Protein AF-0000000083139200 (afdb_homodimer)

Nearest PDB structures (foldseek):
  2qlc-assembly5_E  TM=8.885E-01  e=1.578E-12  Chlorobaculum tepidum TLS
  8s9s-assembly1_8  TM=6.468E-01  e=3.749E-02  Homo sapiens
  5jj4-assembly1_C  TM=3.953E-01  e=3.801E-01  Escherichia coli O157:H7
  6x91-assembly4_H  TM=4.275E-01  e=2.957E+00  Escherichia coli
  5j3p-assembly1_A  TM=2.842E-01  e=4.399E+00  Homo sapiens

InterPro domains:
  IPR001405 Uncharacterised protein family UPF0758 [PTHR30471] (23-151)
  IPR025657 RadC-like JAB domain [PF04002] (29-150)
  IPR025657 RadC-like JAB domain [cd08071] (33-146)
  IPR037518 MPN domain [PS50249] (27-151)

Solvent-accessible surface area (backbone atoms only — not comparable to full-atom values): 20214 Å² total; per-residue (Å²): 123,79,83,71,65,74,29,77,41,46,24,41,47,75,45,82,41,79,50,80,58,46,74,29,83,55,71,48,68,34,64,68,38,39,49,50,56,48,24,66,61,43,27,71,36,89,45,36,35,36,30,35,37,22,15,37,85,80,44,30,65,67,32,31,29,80,50,33,69,42,55,96,83,71,59,78,69,50,68,53,51,60,41,52,58,34,50,76,63,66,28,46,22,31,33,40,37,32,29,31,54,85,32,63,34,69,78,50,72,67,51,50,51,49,50,53,52,44,45,54,50,19,50,76,66,61,29,38,51,71,37,44,35,26,23,8,46,88,48,82,54,67,32,47,37,39,83,72,63,71,50,87,50,84,83,64,78,70,86,74,79,73,75,76,70,76,78,70,72,79,80,77,80,83,71,76,82,81,125,124,80,82,68,63,74,30,77,42,45,25,41,46,75,44,82,40,80,50,79,58,46,71,30,83,54,71,47,70,34,66,68,38,39,49,50,56,48,23,66,63,44,25,72,36,90,46,38,34,36,32,37,37,22,14,37,87,81,45,29,65,68,33,34,28,79,52,33,72,39,56,95,83,71,58,78,68,50,68,54,50,60,41,52,55,34,51,76,62,66,28,46,23,31,33,40,39,33,28,30,53,85,31,62,34,70,77,52,71,66,51,49,52,49,49,54,52,43,44,55,49,18,49,75,66,61,30,38,50,70,36,43,34,25,22,8,45,85,46,82,53,68,31,47,36,36,82,72,62,73,49,86,51,82,83,63,79,71,86,75,79,74,77,76,72,75,80,70,73,80,79,78,77,75,76,74,78,77,125

Radius of gyration: 26.12 Å; Cα contacts (8 Å, |Δi|>4): 693; chains: 2; bounding box: 40×118×70 Å

Secondary structure (DSSP, 8-state):
------EEEEEEEEEEEEEEEEEESS---SHHHHHHHHHHHHTT-SS-EEEEEEE-TTS-EEEEEEEEE--SS--S--HHHHHHHHHHTT-SEEEEEEEETTS--SPPHHHHHHHHHHHHHHHHHT--EEEEEEEETTSS-EEETTTTT----TT-------S----------------/------EEEEEEEEEEEEEEEEEESS---SHHHHHHHHHHHHTT-SS-EEEEEEE-TTS-EEEEEEEEE--SS--S--HHHHHHHHHHTT-SEEEEEEEETTS--SPPHHHHHHHHHHHHHHHHHT--EEEEEEEETTSS-EEETTTTT----TT-------S----------------

Foldseek 3Di:
DPPCPPDDDDDDDDDDDDDDDQDDPDDQQAPVSVLLSVLQVAQPDQFKWKKKFFAAPSRGTPGMDGQDTDDDPDPQRDPVSRCRVNVNSVGQAMEMEIEDAVQDQDDDPSRLVSVVVCQVVCVVVNHHYPWYKYHYDNRPDIDICVVVVSRDDPPDPPPCPVPPPVPPDPPPPPDDDDD/DPPCPPDDDDDDDDDDDDDDDQDDPDDQQAPVSVLLSVLQVAQPDQFKWKKKFFAAPSRGTPGMDGQDTDDDPDPQRDPVSRCRVNVNSVGQAMEMEIEDAVQDQDDDPSRLVSVVVCQVVCVVVNHHYPWYKYHYDNRPDIDICVVVPSRDDPPDPPPPPVPPPPPPDPPPPPPPPDD

pLDDT: mean 79.15, std 22.58, range [22.81, 97.12]

Organism: NCBI:txid33039

Sequence (358 aa):
MPKKNDFKLDVVSVRLVKDAPIYSEHTFNNPADIAAVMGDCMCQFDREVVCVVNLRSDLKPINVHFASVGSLNEAMAHPRELFKSSILSNAASMMLIHCHPSGNVFPSKADTMMTDRMNKLCELMGIPLIDHIIVGGDNREFFSFREKGMIDNPRISLSTDYHTLDLNPPLVAEHEKSRMPKKNDFKLDVVSVRLVKDAPIYSEHTFNNPADIAAVMGDCMCQFDREVVCVVNLRSDLKPINVHFASVGSLNEAMAHPRELFKSSILSNAASMMLIHCHPSGNVFPSKADTMMTDRMNKLCELMGIPLIDHIIVGGDNREFFSFREKGMIDNPRISLSTDYHTLDLNPPLVAEHEKSR

Structure (mmCIF, N/CA/C/O backbone):
data_AF-0000000083139200-model_v1
#
loop_
_entity.id
_entity.type
_entity.pdbx_description
1 polymer 'MPN domain-containing protein'
#
loop_
_atom_site.group_PDB
_atom_site.id
_atom_site.type_symbol
_atom_site.label_atom_id
_atom_site.label_alt_id
_atom_site.label_comp_id
_atom_site.label_asym_id
_atom_site.label_entity_id
_atom_site.label_seq_id
_atom_site.pdbx_PDB_ins_code
_atom_site.Cartn_x
_atom_site.Cartn_y
_atom_site.Cartn_z
_atom_site.occupancy
_atom_site.B_iso_or_equiv
_atom_site.auth_seq_id
_atom_site.auth_comp_id
_atom_site.auth_asym_id
_atom_site.auth_atom_id
_atom_site.pdbx_PDB_model_num
ATOM 1 N N . MET A 1 1 ? 18.109 40.75 -1.953 1 36.16 1 MET A N 1
ATOM 2 C CA . MET A 1 1 ? 18.609 39.375 -2.057 1 36.16 1 MET A CA 1
ATOM 3 C C . MET A 1 1 ? 17.453 38.375 -2.184 1 36.16 1 MET A C 1
ATOM 5 O O . MET A 1 1 ? 16.453 38.5 -1.489 1 36.16 1 MET A O 1
ATOM 9 N N . PRO A 1 2 ? 17.141 37.812 -3.295 1 43.5 2 PRO A N 1
ATOM 10 C CA . PRO A 1 2 ? 15.938 37 -3.479 1 43.5 2 PRO A CA 1
ATOM 11 C C . PRO A 1 2 ? 15.625 36.125 -2.266 1 43.5 2 PRO A C 1
ATOM 13 O O . PRO A 1 2 ? 16.531 35.688 -1.57 1 43.5 2 PRO A O 1
ATOM 16 N N . LYS A 1 3 ? 14.719 36.406 -1.476 1 47.31 3 LYS A N 1
ATOM 17 C CA . LYS A 1 3 ? 14.367 35.719 -0.248 1 47.31 3 LYS A CA 1
ATOM 18 C C . LYS A 1 3 ? 14.5 34.188 -0.427 1 47.31 3 LYS A C 1
ATOM 20 O O . LYS A 1 3 ? 13.875 33.625 -1.311 1 47.31 3 LYS A O 1
ATOM 25 N N . LYS A 1 4 ? 15.695 33.5 -0.368 1 50.78 4 LYS A N 1
ATOM 26 C CA . LYS A 1 4 ? 16.234 32.156 -0.584 1 50.78 4 LYS A CA 1
ATOM 27 C C . LYS A 1 4 ? 15.344 31.094 0.048 1 50.78 4 LYS A C 1
ATOM 29 O O . LYS A 1 4 ? 15.18 31.062 1.27 1 50.78 4 LYS A O 1
ATOM 34 N N . ASN A 1 5 ? 14.195 30.906 -0.438 1 60.94 5 ASN A N 1
ATOM 35 C CA . ASN A 1 5 ? 13.336 29.828 0.043 1 60.94 5 ASN A CA 1
ATOM 36 C C . ASN A 1 5 ? 14.102 28.516 0.186 1 60.94 5 ASN A C 1
ATOM 38 O O . ASN A 1 5 ? 14.5 27.906 -0.812 1 60.94 5 ASN A O 1
ATOM 42 N N . ASP A 1 6 ? 14.805 28.312 1.437 1 70.81 6 ASP A N 1
ATOM 43 C CA . ASP A 1 6 ? 15.953 27.453 1.75 1 70.81 6 ASP A CA 1
ATOM 44 C C . ASP A 1 6 ? 15.516 26 1.944 1 70.81 6 ASP A C 1
ATOM 46 O O . ASP A 1 6 ? 16.266 25.078 1.649 1 70.81 6 ASP A O 1
ATOM 50 N N . PHE A 1 7 ? 14.234 25.828 2.357 1 85.5 7 PHE A N 1
ATOM 51 C CA . PHE A 1 7 ? 14.031 24.422 2.68 1 85.5 7 PHE A CA 1
ATOM 52 C C . PHE A 1 7 ? 13 23.797 1.747 1 85.5 7 PHE A C 1
ATOM 54 O O . PHE A 1 7 ? 11.977 24.406 1.45 1 85.5 7 PHE A O 1
ATOM 61 N N . LYS A 1 8 ? 13.281 22.734 1.233 1 90.56 8 LYS A N 1
ATOM 62 C CA . LYS A 1 8 ? 12.492 22.062 0.207 1 90.56 8 LYS A CA 1
ATOM 63 C C . LYS A 1 8 ? 11.875 20.766 0.746 1 90.56 8 LYS A C 1
ATOM 65 O O . LYS A 1 8 ? 12.555 19.984 1.4 1 90.56 8 LYS A O 1
ATOM 70 N N . LEU A 1 9 ? 10.555 20.641 0.49 1 91.62 9 LEU A N 1
ATOM 71 C CA . LEU A 1 9 ? 9.836 19.406 0.817 1 91.62 9 LEU A CA 1
ATOM 72 C C . LEU A 1 9 ? 9.336 18.719 -0.447 1 91.62 9 LEU A C 1
ATOM 74 O O . LEU A 1 9 ? 8.547 19.281 -1.2 1 91.62 9 LEU A O 1
ATOM 78 N N . ASP A 1 10 ? 9.812 17.484 -0.694 1 93.81 10 ASP A N 1
ATOM 79 C CA . ASP A 1 10 ? 9.461 16.766 -1.912 1 93.81 10 ASP A CA 1
ATOM 80 C C . ASP A 1 10 ? 7.992 16.344 -1.893 1 93.81 10 ASP A C 1
ATOM 82 O O . ASP A 1 10 ? 7.484 15.891 -0.865 1 93.81 10 ASP A O 1
ATOM 86 N N . VAL A 1 11 ? 7.352 16.578 -3.012 1 94.12 11 VAL A N 1
ATOM 87 C CA . VAL A 1 11 ? 5.996 16.094 -3.24 1 94.12 11 VAL A CA 1
ATOM 88 C C . VAL A 1 11 ? 6.023 14.945 -4.242 1 94.12 11 VAL A C 1
ATOM 90 O O . VAL A 1 11 ? 6.699 15.023 -5.273 1 94.12 11 VAL A O 1
ATOM 93 N N . VAL A 1 12 ? 5.293 13.883 -3.865 1 95 12 VAL A N 1
ATOM 94 C CA . VAL A 1 12 ? 5.352 12.727 -4.754 1 95 12 VAL A CA 1
ATOM 95 C C . VAL A 1 12 ? 3.938 12.258 -5.09 1 95 12 VAL A C 1
ATOM 97 O O . VAL A 1 12 ? 2.984 12.578 -4.375 1 95 12 VAL A O 1
ATOM 100 N N . SER A 1 13 ? 3.865 11.578 -6.211 1 91.69 13 SER A N 1
ATOM 101 C CA . SER A 1 13 ? 2.691 10.812 -6.625 1 91.69 13 SER A CA 1
ATOM 102 C C . SER A 1 13 ? 3.068 9.383 -7 1 91.69 13 SER A C 1
ATOM 104 O O . SER A 1 13 ? 4.246 9.078 -7.199 1 91.69 13 SER A O 1
ATOM 106 N N . VAL A 1 14 ? 2.164 8.547 -6.93 1 88.12 14 VAL A N 1
ATOM 107 C CA . VAL A 1 14 ? 2.416 7.137 -7.199 1 88.12 14 VAL A CA 1
ATOM 108 C C . VAL A 1 14 ? 1.783 6.738 -8.531 1 88.12 14 VAL A C 1
ATOM 110 O O . VAL A 1 14 ? 0.641 7.105 -8.812 1 88.12 14 VAL A O 1
ATOM 113 N N . ARG A 1 15 ? 2.59 6.016 -9.273 1 88.81 15 ARG A N 1
ATOM 114 C CA . ARG A 1 15 ? 2.066 5.59 -10.57 1 88.81 15 ARG A CA 1
ATOM 115 C C . ARG A 1 15 ? 2.416 4.129 -10.844 1 88.81 15 ARG A C 1
ATOM 117 O O . ARG A 1 15 ? 3.439 3.631 -10.375 1 88.81 15 ARG A O 1
ATOM 124 N N . LEU A 1 16 ? 1.503 3.439 -11.555 1 91.06 16 LEU A N 1
ATOM 125 C CA . LEU A 1 16 ? 1.768 2.107 -12.094 1 91.06 16 LEU A CA 1
ATOM 126 C C . LEU A 1 16 ? 2.469 2.197 -13.445 1 91.06 16 LEU A C 1
ATOM 128 O O . LEU A 1 16 ? 2.082 3 -14.297 1 91.06 16 LEU A O 1
ATOM 132 N N . VAL A 1 17 ? 3.553 1.435 -13.539 1 93.06 17 VAL A N 1
ATOM 133 C CA . VAL A 1 17 ? 4.27 1.368 -14.812 1 93.06 17 VAL A CA 1
ATOM 134 C C . VAL A 1 17 ? 4.074 -0.007 -15.445 1 93.06 17 VAL A C 1
ATOM 136 O O . VAL A 1 17 ? 4.199 -1.032 -14.773 1 93.06 17 VAL A O 1
ATOM 139 N N . LYS A 1 18 ? 3.811 -0.036 -16.672 1 93.31 18 LYS A N 1
ATOM 140 C CA . LYS A 1 18 ? 3.604 -1.29 -17.391 1 93.31 18 LYS A CA 1
ATOM 141 C C . LYS A 1 18 ? 4.926 -1.861 -17.891 1 93.31 18 LYS A C 1
ATOM 143 O O . LYS A 1 18 ? 5.723 -1.147 -18.5 1 93.31 18 LYS A O 1
ATOM 148 N N . ASP A 1 19 ? 5.145 -3.098 -17.578 1 93.94 19 ASP A N 1
ATOM 149 C CA . ASP A 1 19 ? 6.27 -3.855 -18.109 1 93.94 19 ASP A CA 1
ATOM 150 C C . ASP A 1 19 ? 5.828 -4.766 -19.25 1 93.94 19 ASP A C 1
ATOM 152 O O . ASP A 1 19 ? 4.688 -4.688 -19.703 1 93.94 19 ASP A O 1
ATOM 156 N N . ALA A 1 20 ? 6.789 -5.539 -19.812 1 92.75 20 ALA A N 1
ATOM 157 C CA . ALA A 1 20 ? 6.445 -6.496 -20.859 1 92.75 20 ALA A CA 1
ATOM 158 C C . ALA A 1 20 ? 5.418 -7.508 -20.359 1 92.75 20 ALA A C 1
ATOM 160 O O . ALA A 1 20 ? 5.602 -8.125 -19.312 1 92.75 20 ALA A O 1
ATOM 161 N N . PRO A 1 21 ? 4.398 -7.617 -21.078 1 94.44 21 PRO A N 1
ATOM 162 C CA . PRO A 1 21 ? 3.361 -8.555 -20.641 1 94.44 21 PRO A CA 1
ATOM 163 C C . PRO A 1 21 ? 3.779 -10.016 -20.812 1 94.44 21 PRO A C 1
ATOM 165 O O . PRO A 1 21 ? 4.789 -10.305 -21.453 1 94.44 21 PRO A O 1
ATOM 168 N N . ILE A 1 22 ? 3.062 -10.883 -20.094 1 92.06 22 ILE A N 1
ATOM 169 C CA . ILE A 1 22 ? 3.203 -12.32 -20.266 1 92.06 22 ILE A CA 1
ATOM 170 C C . ILE A 1 22 ? 2.158 -12.82 -21.266 1 92.06 22 ILE A C 1
ATOM 172 O O . ILE A 1 22 ? 0.971 -12.516 -21.141 1 92.06 22 ILE A O 1
ATOM 176 N N . TYR A 1 23 ? 2.619 -13.594 -22.188 1 90.81 23 TYR A N 1
ATOM 177 C CA . TYR A 1 23 ? 1.719 -14.164 -23.188 1 90.81 23 TYR A CA 1
ATOM 178 C C . TYR A 1 23 ? 1.484 -15.648 -22.922 1 90.81 23 TYR A C 1
ATOM 180 O O . TYR A 1 23 ? 2.383 -16.344 -22.453 1 90.81 23 TYR A O 1
ATOM 188 N N . SER A 1 24 ? 0.256 -15.953 -23.141 1 87.88 24 SER A N 1
ATOM 189 C CA . SER A 1 24 ? -0.11 -17.359 -22.969 1 87.88 24 SER A CA 1
ATOM 190 C C . SER A 1 24 ? -1.05 -17.828 -24.078 1 87.88 24 SER A C 1
ATOM 192 O O . SER A 1 24 ? -1.771 -17.016 -24.672 1 87.88 24 SER A O 1
ATOM 194 N N . GLU A 1 25 ? -0.964 -19.125 -24.375 1 85.44 25 GLU A N 1
ATOM 195 C CA . GLU A 1 25 ? -1.887 -19.734 -25.328 1 85.44 25 GLU A CA 1
ATOM 196 C C . GLU A 1 25 ? -3.221 -20.062 -24.656 1 85.44 25 GLU A C 1
ATOM 198 O O . GLU A 1 25 ? -4.207 -20.344 -25.344 1 85.44 25 GLU A O 1
ATOM 203 N N . HIS A 1 26 ? -3.199 -20 -23.391 1 83.44 26 HIS A N 1
ATOM 204 C CA . HIS A 1 26 ? -4.391 -20.344 -22.625 1 83.44 26 HIS A CA 1
ATOM 205 C C . HIS A 1 26 ? -4.996 -19.109 -21.969 1 83.44 26 HIS A C 1
ATOM 207 O O . HIS A 1 26 ? -4.285 -18.156 -21.672 1 83.44 26 HIS A O 1
ATOM 213 N N . THR A 1 27 ? -6.277 -19.219 -21.734 1 82.75 27 THR A N 1
ATOM 214 C CA . THR A 1 27 ? -6.973 -18.156 -21.031 1 82.75 27 THR A CA 1
ATOM 215 C C . THR A 1 27 ? -6.598 -18.141 -19.547 1 82.75 27 THR A C 1
ATOM 217 O O . THR A 1 27 ? -6.031 -19.109 -19.047 1 82.75 27 THR A O 1
ATOM 220 N N . PHE A 1 28 ? -6.82 -16.984 -18.922 1 83.62 28 PHE A N 1
ATOM 221 C CA . PHE A 1 28 ? -6.574 -16.828 -17.484 1 83.62 28 PHE A CA 1
ATOM 222 C C . PHE A 1 28 ? -7.793 -16.234 -16.797 1 83.62 28 PHE A C 1
ATOM 224 O O . PHE A 1 28 ? -7.68 -15.203 -16.109 1 83.62 28 PHE A O 1
ATOM 231 N N . ASN A 1 29 ? -8.859 -16.906 -16.938 1 83.06 29 ASN A N 1
ATOM 232 C CA . ASN A 1 29 ? -10.117 -16.297 -16.5 1 83.06 29 ASN A CA 1
ATOM 233 C C . ASN A 1 29 ? -10.5 -16.734 -15.094 1 83.06 29 ASN A C 1
ATOM 235 O O . ASN A 1 29 ? -11.578 -16.391 -14.602 1 83.06 29 ASN A O 1
ATOM 239 N N . ASN A 1 30 ? -9.656 -17.562 -14.516 1 82.31 30 ASN A N 1
ATOM 240 C CA . ASN A 1 30 ? -9.844 -17.969 -13.133 1 82.31 30 ASN A CA 1
ATOM 241 C C . ASN A 1 30 ? -8.516 -18.203 -12.43 1 82.31 30 ASN A C 1
ATOM 243 O O . ASN A 1 30 ? -7.473 -18.281 -13.078 1 82.31 30 ASN A O 1
ATOM 247 N N . PRO A 1 31 ? -8.578 -18.297 -11.133 1 82.25 31 PRO A N 1
ATOM 248 C CA . PRO A 1 31 ? -7.34 -18.422 -10.352 1 82.25 31 PRO A CA 1
ATOM 249 C C . PRO A 1 31 ? -6.52 -19.656 -10.734 1 82.25 31 PRO A C 1
ATOM 251 O O . PRO A 1 31 ? -5.289 -19.594 -10.758 1 82.25 31 PRO A O 1
ATOM 254 N N . ALA A 1 32 ? -7.168 -20.688 -11.039 1 83.75 32 ALA A N 1
ATOM 255 C CA . ALA A 1 32 ? -6.461 -21.906 -11.414 1 83.75 32 ALA A CA 1
ATOM 256 C C . ALA A 1 32 ? -5.688 -21.719 -12.711 1 83.75 32 ALA A C 1
ATOM 258 O O . ALA A 1 32 ? -4.539 -22.141 -12.836 1 83.75 32 ALA A O 1
ATOM 259 N N . ASP A 1 33 ? -6.359 -21.031 -13.719 1 88.12 33 ASP A N 1
ATOM 260 C CA . ASP A 1 33 ? -5.715 -20.734 -14.992 1 88.12 33 ASP A CA 1
ATOM 261 C C . ASP A 1 33 ? -4.496 -19.828 -14.781 1 88.12 33 ASP A C 1
ATOM 263 O O . ASP A 1 33 ? -3.441 -20.062 -15.383 1 88.12 33 ASP A O 1
ATOM 267 N N . ILE A 1 34 ? -4.668 -18.938 -13.938 1 89.12 34 ILE A N 1
ATOM 268 C CA . ILE A 1 34 ? -3.604 -17.969 -13.68 1 89.12 34 ILE A CA 1
ATOM 269 C C . ILE A 1 34 ? -2.41 -18.688 -13.039 1 89.12 34 ILE A C 1
ATOM 271 O O . ILE A 1 34 ? -1.263 -18.453 -13.422 1 89.12 34 ILE A O 1
ATOM 275 N N . ALA A 1 35 ? -2.742 -19.516 -12.102 1 87.44 35 ALA A N 1
ATOM 276 C CA . ALA A 1 35 ? -1.692 -20.281 -11.43 1 87.44 35 ALA A CA 1
ATOM 277 C C . ALA A 1 35 ? -0.904 -21.125 -12.43 1 87.44 35 ALA A C 1
ATOM 279 O O . ALA A 1 35 ? 0.322 -21.219 -12.328 1 87.44 35 ALA A O 1
ATOM 280 N N . ALA A 1 36 ? -1.603 -21.672 -13.336 1 89.25 36 ALA A N 1
ATOM 281 C CA . ALA A 1 36 ? -0.955 -22.516 -14.336 1 89.25 36 ALA A CA 1
ATOM 282 C C . ALA A 1 36 ? -0.026 -21.688 -15.227 1 89.25 36 ALA A C 1
ATOM 284 O O . ALA A 1 36 ? 1.124 -22.078 -15.453 1 89.25 36 ALA A O 1
ATOM 285 N N . VAL A 1 37 ? -0.506 -20.594 -15.703 1 90.12 37 VAL A N 1
ATOM 286 C CA . VAL A 1 37 ? 0.263 -19.719 -16.594 1 90.12 37 VAL A CA 1
ATOM 287 C C . VAL A 1 37 ? 1.483 -19.172 -15.859 1 90.12 37 VAL A C 1
ATOM 289 O O . VAL A 1 37 ? 2.602 -19.234 -16.375 1 90.12 37 VAL A O 1
ATOM 292 N N . MET A 1 38 ? 1.252 -18.703 -14.68 1 92.5 38 MET A N 1
ATOM 293 C CA . MET A 1 38 ? 2.354 -18.141 -13.906 1 92.5 38 MET A CA 1
ATOM 294 C C . MET A 1 38 ? 3.334 -19.234 -13.484 1 92.5 38 MET A C 1
ATOM 296 O O . MET A 1 38 ? 4.539 -18.984 -13.398 1 92.5 38 MET A O 1
ATOM 300 N N . GLY A 1 39 ? 2.732 -20.359 -13.148 1 91.62 39 GLY A N 1
ATOM 301 C CA . GLY A 1 39 ? 3.594 -21.5 -12.836 1 91.62 39 GLY A CA 1
ATOM 302 C C . GLY A 1 39 ? 4.574 -21.812 -13.945 1 91.62 39 GLY A C 1
ATOM 303 O O . GLY A 1 39 ? 5.758 -22.047 -13.688 1 91.62 39 GLY A O 1
ATOM 304 N N . ASP A 1 40 ? 4.102 -21.828 -15.141 1 89.5 40 ASP A N 1
ATOM 305 C CA . ASP A 1 40 ? 4.953 -22.109 -16.297 1 89.5 40 ASP A CA 1
ATOM 306 C C . ASP A 1 40 ? 6.082 -21.078 -16.391 1 89.5 40 ASP A C 1
ATOM 308 O O . ASP A 1 40 ? 7.211 -21.422 -16.734 1 89.5 40 ASP A O 1
ATOM 312 N N . CYS A 1 41 ? 5.766 -19.938 -16.062 1 89.44 41 CYS A N 1
ATOM 313 C CA . CYS A 1 41 ? 6.719 -18.828 -16.141 1 89.44 41 CYS A CA 1
ATOM 314 C C . CYS A 1 41 ? 7.727 -18.891 -14.992 1 89.44 41 CYS A C 1
ATOM 316 O O . CYS A 1 41 ? 8.93 -18.766 -15.219 1 89.44 41 CYS A O 1
ATOM 318 N N . MET A 1 42 ? 7.312 -19.203 -13.836 1 92.5 42 MET A N 1
ATOM 319 C CA . MET A 1 42 ? 8.102 -19 -12.625 1 92.5 42 MET A CA 1
ATOM 320 C C . MET A 1 42 ? 8.883 -20.266 -12.266 1 92.5 42 MET A C 1
ATOM 322 O O . MET A 1 42 ? 9.867 -20.203 -11.523 1 92.5 42 MET A O 1
ATOM 326 N N . CYS A 1 43 ? 8.406 -21.375 -12.688 1 89.06 43 CYS A N 1
ATOM 327 C CA . CYS A 1 43 ? 9.055 -22.625 -12.328 1 89.06 43 CYS A CA 1
ATOM 328 C C . CYS A 1 43 ? 10.484 -22.672 -12.852 1 89.06 43 CYS A C 1
ATOM 330 O O . CYS A 1 43 ? 11.289 -23.5 -12.398 1 89.06 43 CYS A O 1
ATOM 332 N N . GLN A 1 44 ? 10.781 -21.766 -13.758 1 85.62 44 GLN A N 1
ATOM 333 C CA . GLN A 1 44 ? 12.102 -21.781 -14.383 1 85.62 44 GLN A CA 1
ATOM 334 C C . GLN A 1 44 ? 13.055 -20.812 -13.68 1 85.62 44 GLN A C 1
ATOM 336 O O . GLN A 1 44 ? 14.234 -20.734 -14.031 1 85.62 44 GLN A O 1
ATOM 341 N N . PHE A 1 45 ? 12.578 -20.203 -12.734 1 88.56 45 PHE A N 1
ATOM 342 C CA . PHE A 1 45 ? 13.422 -19.234 -12.039 1 88.56 45 PHE A CA 1
ATOM 343 C C . PHE A 1 45 ? 14.438 -19.938 -11.148 1 88.56 45 PHE A C 1
ATOM 345 O O . PHE A 1 45 ? 14.164 -21.016 -10.617 1 88.56 45 PHE A O 1
ATOM 352 N N . ASP A 1 46 ? 15.578 -19.297 -10.977 1 88.06 46 ASP A N 1
ATOM 353 C CA . ASP A 1 46 ? 16.672 -19.891 -10.211 1 88.06 46 ASP A CA 1
ATOM 354 C C . ASP A 1 46 ? 16.719 -19.328 -8.789 1 88.06 46 ASP A C 1
ATOM 356 O O . ASP A 1 46 ? 17.641 -19.609 -8.039 1 88.06 46 ASP A O 1
ATOM 360 N N . ARG A 1 47 ? 15.758 -18.531 -8.484 1 88.69 47 ARG A N 1
ATOM 361 C CA . ARG A 1 47 ? 15.609 -17.969 -7.152 1 88.69 47 ARG A CA 1
ATOM 362 C C . ARG A 1 47 ? 14.133 -17.859 -6.766 1 88.69 47 ARG A C 1
ATOM 364 O O . ARG A 1 47 ? 13.258 -17.922 -7.625 1 88.69 47 ARG A O 1
ATOM 371 N N . GLU A 1 48 ? 13.938 -17.75 -5.469 1 89.56 48 GLU A N 1
ATOM 372 C CA . GLU A 1 48 ? 12.562 -17.594 -5.012 1 89.56 48 GLU A CA 1
ATOM 373 C C . GLU A 1 48 ? 12 -16.234 -5.379 1 89.56 48 GLU A C 1
ATOM 375 O O . GLU A 1 48 ? 12.602 -15.203 -5.07 1 89.56 48 GLU A O 1
ATOM 380 N N . VAL A 1 49 ? 10.961 -16.281 -6.074 1 91.81 49 VAL A N 1
ATOM 381 C CA . VAL A 1 49 ? 10.273 -15.055 -6.477 1 91.81 49 VAL A CA 1
ATOM 382 C C . VAL A 1 49 ? 8.82 -15.109 -6.016 1 91.81 49 VAL A C 1
ATOM 384 O O . VAL A 1 49 ? 8.156 -16.141 -6.137 1 91.81 49 VAL A O 1
ATOM 387 N N . VAL A 1 50 ? 8.391 -14.023 -5.391 1 94.12 50 VAL A N 1
ATOM 388 C CA . VAL A 1 50 ? 6.988 -13.883 -5.027 1 94.12 50 VAL A CA 1
ATOM 389 C C . VAL A 1 50 ? 6.285 -12.961 -6.02 1 94.12 50 VAL A C 1
ATOM 391 O O . VAL A 1 50 ? 6.73 -11.828 -6.254 1 94.12 50 VAL A O 1
ATOM 394 N N . CYS A 1 51 ? 5.23 -13.477 -6.547 1 95.31 51 CYS A N 1
ATOM 395 C CA . CYS A 1 51 ? 4.41 -12.734 -7.5 1 95.31 51 CYS A CA 1
ATOM 396 C C . CYS A 1 51 ? 3.035 -12.43 -6.918 1 95.31 51 CYS A C 1
ATOM 398 O O . CYS A 1 51 ? 2.42 -13.297 -6.289 1 95.31 51 CYS A O 1
ATOM 400 N N . VAL A 1 52 ? 2.625 -11.234 -7.105 1 96.81 52 VAL A N 1
ATOM 401 C CA . VAL A 1 52 ? 1.282 -10.82 -6.711 1 96.81 52 VAL A CA 1
ATOM 402 C C . VAL A 1 52 ? 0.382 -10.75 -7.945 1 96.81 52 VAL A C 1
ATOM 404 O O . VAL A 1 52 ? 0.733 -10.109 -8.945 1 96.81 52 VAL A O 1
ATOM 407 N N . VAL A 1 53 ? -0.714 -11.406 -7.891 1 97.12 53 VAL A N 1
ATOM 408 C CA . VAL A 1 53 ? -1.741 -11.305 -8.922 1 97.12 53 VAL A CA 1
ATOM 409 C C . VAL A 1 53 ? -2.893 -10.438 -8.422 1 97.12 53 VAL A C 1
ATOM 411 O O . VAL A 1 53 ? -3.543 -10.773 -7.43 1 97.12 53 VAL A O 1
ATOM 414 N N . ASN A 1 54 ? -3.078 -9.367 -9.07 1 97.06 54 ASN A N 1
ATOM 415 C CA . ASN A 1 54 ? -4.188 -8.477 -8.734 1 97.06 54 ASN A CA 1
ATOM 416 C C . ASN A 1 54 ? -5.449 -8.852 -9.508 1 97.06 54 ASN A C 1
ATOM 418 O O . ASN A 1 54 ? -5.426 -8.945 -10.742 1 97.06 54 ASN A O 1
ATOM 422 N N . LEU A 1 55 ? -6.551 -8.977 -8.766 1 96.94 55 LEU A N 1
ATOM 423 C CA . LEU A 1 55 ? -7.754 -9.531 -9.375 1 96.94 55 LEU A CA 1
ATOM 424 C C . LEU A 1 55 ? -8.898 -8.531 -9.328 1 96.94 55 LEU A C 1
ATOM 426 O O . LEU A 1 55 ? -9.016 -7.754 -8.383 1 96.94 55 LEU A O 1
ATOM 430 N N . ARG A 1 56 ? -9.703 -8.703 -10.352 1 95.25 56 ARG A N 1
ATOM 431 C CA . ARG A 1 56 ? -10.992 -8.008 -10.336 1 95.25 56 ARG A CA 1
ATOM 432 C C . ARG A 1 56 ? -11.984 -8.727 -9.422 1 95.25 56 ARG A C 1
ATOM 434 O O . ARG A 1 56 ? -11.68 -9.789 -8.875 1 95.25 56 ARG A O 1
ATOM 441 N N . SER A 1 57 ? -13.133 -8.086 -9.281 1 93.94 57 SER A N 1
ATOM 442 C CA . SER A 1 57 ? -14.18 -8.688 -8.461 1 93.94 57 SER A CA 1
ATOM 443 C C . SER A 1 57 ? -14.641 -10.016 -9.039 1 93.94 57 SER A C 1
ATOM 445 O O . SER A 1 57 ? -15.133 -10.883 -8.312 1 93.94 57 SER A O 1
ATOM 447 N N . ASP A 1 58 ? -14.484 -10.18 -10.352 1 93.19 58 ASP A N 1
ATOM 448 C CA . ASP A 1 58 ? -14.883 -11.438 -10.984 1 93.19 58 ASP A CA 1
ATOM 449 C C . ASP A 1 58 ? -13.734 -12.43 -11.008 1 93.19 58 ASP A C 1
ATOM 451 O O . ASP A 1 58 ? -13.805 -13.453 -11.695 1 93.19 58 ASP A O 1
ATOM 455 N N . LEU A 1 59 ? -12.617 -12.117 -10.406 1 92.69 59 LEU A N 1
ATOM 456 C CA . LEU A 1 59 ? -11.461 -12.969 -10.164 1 92.69 59 LEU A CA 1
ATOM 457 C C . LEU A 1 59 ? -10.609 -13.109 -11.422 1 92.69 59 LEU A C 1
ATOM 459 O O . LEU A 1 59 ? -9.727 -13.961 -11.484 1 92.69 59 LEU 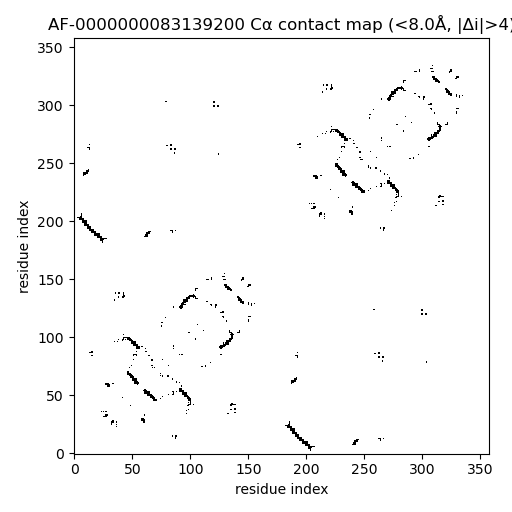A O 1
ATOM 463 N N . LYS A 1 60 ? -10.945 -12.242 -12.438 1 93.81 60 LYS A N 1
ATOM 464 C CA . LYS A 1 60 ? -10.031 -12.125 -13.57 1 93.81 60 LYS A CA 1
ATOM 465 C C . LYS A 1 60 ? -8.836 -11.242 -13.227 1 93.81 60 LYS A C 1
ATOM 467 O O . LYS A 1 60 ? -8.984 -10.25 -12.508 1 93.81 60 LYS A O 1
ATOM 472 N N . PRO A 1 61 ? -7.727 -11.562 -13.781 1 95 61 PRO A N 1
ATOM 473 C CA . PRO A 1 61 ? -6.543 -10.781 -13.43 1 95 61 PRO A CA 1
ATOM 474 C C . PRO A 1 61 ? -6.547 -9.391 -14.055 1 95 61 PRO A C 1
ATOM 476 O O . PRO A 1 61 ? -6.949 -9.227 -15.211 1 95 61 PRO A O 1
ATOM 479 N N . ILE A 1 62 ? -6.227 -8.414 -13.203 1 95.44 62 ILE A N 1
ATOM 480 C CA . ILE A 1 62 ? -5.918 -7.078 -13.695 1 95.44 62 ILE A CA 1
ATOM 481 C C . ILE A 1 62 ? -4.492 -7.043 -14.242 1 95.44 62 ILE A C 1
ATOM 483 O O . ILE A 1 62 ? -4.258 -6.602 -15.367 1 95.44 62 ILE A O 1
ATOM 487 N N . ASN A 1 63 ? -3.561 -7.527 -13.5 1 96.06 63 ASN A N 1
ATOM 488 C CA . ASN A 1 63 ? -2.129 -7.566 -13.789 1 96.06 63 ASN A CA 1
ATOM 489 C C . ASN A 1 63 ? -1.372 -8.398 -12.758 1 96.06 63 ASN A C 1
ATOM 491 O O . ASN A 1 63 ? -1.964 -8.891 -11.797 1 96.06 63 ASN A O 1
ATOM 495 N N . VAL A 1 64 ? -0.054 -8.562 -13.031 1 96.25 64 VAL A N 1
ATOM 496 C CA . VAL A 1 64 ? 0.816 -9.234 -12.062 1 96.25 64 VAL A CA 1
ATOM 497 C C . VAL A 1 64 ? 2.021 -8.352 -11.758 1 96.25 64 VAL A C 1
ATOM 499 O O . VAL A 1 64 ? 2.402 -7.504 -12.57 1 96.25 64 VAL A O 1
ATOM 502 N N . HIS A 1 65 ? 2.488 -8.555 -10.547 1 95.69 65 HIS A N 1
ATOM 503 C CA . HIS A 1 65 ? 3.654 -7.82 -10.07 1 95.69 65 HIS A CA 1
ATOM 504 C C . HIS A 1 65 ? 4.637 -8.75 -9.367 1 95.69 65 HIS A C 1
ATOM 506 O O . HIS A 1 65 ? 4.27 -9.453 -8.422 1 95.69 65 HIS A O 1
ATOM 512 N N . PHE A 1 66 ? 5.852 -8.758 -9.883 1 93.62 66 PHE A N 1
ATOM 513 C CA . PHE A 1 66 ? 6.902 -9.5 -9.195 1 93.62 66 PHE A CA 1
ATOM 514 C C . PHE A 1 66 ? 7.461 -8.695 -8.031 1 93.62 66 PHE A C 1
ATOM 516 O O . PHE A 1 66 ? 8.281 -7.797 -8.227 1 93.62 66 PHE A O 1
ATOM 523 N N . ALA A 1 67 ? 6.973 -9.055 -6.844 1 90.62 67 ALA A N 1
ATOM 524 C CA . ALA A 1 67 ? 7.148 -8.211 -5.668 1 90.62 67 ALA A CA 1
ATOM 525 C C . ALA A 1 67 ? 8.477 -8.508 -4.977 1 90.62 67 ALA A C 1
ATOM 527 O O . ALA A 1 67 ? 9.031 -7.641 -4.293 1 90.62 67 ALA A O 1
ATOM 528 N N . SER A 1 68 ? 8.898 -9.68 -4.887 1 84.25 68 SER A N 1
ATOM 529 C CA . SER A 1 68 ? 10.141 -10.055 -4.215 1 84.25 68 SER A CA 1
ATOM 530 C C . SER A 1 68 ? 10.945 -11.047 -5.047 1 84.25 68 SER A C 1
ATOM 532 O O . SER A 1 68 ? 10.383 -12 -5.598 1 84.25 68 SER A O 1
ATOM 534 N N . VAL A 1 69 ? 12.141 -10.703 -5.219 1 74.88 69 VAL A N 1
ATOM 535 C CA . VAL A 1 69 ? 13.062 -11.594 -5.914 1 74.88 69 VAL A CA 1
ATOM 536 C C . VAL A 1 69 ? 14.195 -12 -4.969 1 74.88 69 VAL A C 1
ATOM 538 O O . VAL A 1 69 ? 14.938 -11.148 -4.48 1 74.88 69 VAL A O 1
ATOM 541 N N . GLY A 1 70 ? 14.062 -13.211 -4.305 1 66.38 70 GLY A N 1
ATOM 542 C CA . GLY A 1 70 ? 14.867 -13.844 -3.273 1 66.38 70 GLY A CA 1
ATOM 543 C C . GLY A 1 70 ? 16.344 -13.508 -3.377 1 66.38 70 GLY A C 1
ATOM 544 O O . GLY A 1 70 ? 16.938 -13.602 -4.457 1 66.38 70 GLY A O 1
ATOM 545 N N . SER A 1 71 ? 16.828 -12.344 -2.832 1 51.66 71 SER A N 1
ATOM 546 C CA . SER A 1 71 ? 18.25 -12.516 -2.521 1 51.66 71 SER A CA 1
ATOM 547 C C . SER A 1 71 ? 18.453 -13.648 -1.517 1 51.66 71 SER A C 1
ATOM 549 O O . SER A 1 71 ? 17.5 -14.148 -0.923 1 51.66 71 SER A O 1
ATOM 551 N N . LEU A 1 72 ? 19.797 -14.117 -1.202 1 43.66 72 LEU A N 1
ATOM 552 C CA . LEU A 1 72 ? 20.281 -15.18 -0.327 1 43.66 72 LEU A CA 1
ATOM 553 C C . LEU A 1 72 ? 19.406 -15.281 0.927 1 43.66 72 LEU A C 1
ATOM 555 O O . LEU A 1 72 ? 19.047 -16.375 1.343 1 43.66 72 LEU A O 1
ATOM 559 N N . ASN A 1 73 ? 19.5 -14.422 1.963 1 44.97 73 ASN A N 1
ATOM 560 C CA . ASN A 1 73 ? 19.094 -14.609 3.35 1 44.97 73 ASN A CA 1
ATOM 561 C C . ASN A 1 73 ? 17.688 -14.055 3.594 1 44.97 73 ASN A C 1
ATOM 563 O O . ASN A 1 73 ? 17.125 -14.227 4.68 1 44.97 73 ASN A O 1
ATOM 567 N N . GLU A 1 74 ? 17.188 -12.992 2.975 1 50.25 74 GLU A N 1
ATOM 568 C CA . GLU A 1 74 ? 16.078 -12.234 3.547 1 50.25 74 GLU A CA 1
ATOM 569 C C . GLU A 1 74 ? 14.773 -12.539 2.834 1 50.25 74 GLU A C 1
ATOM 571 O O . GLU A 1 74 ? 14.43 -11.891 1.843 1 50.25 74 GLU A O 1
ATOM 576 N N . ALA A 1 75 ? 14.383 -13.695 2.604 1 49.09 75 ALA A N 1
ATOM 577 C CA . ALA A 1 75 ? 13.328 -14.258 1.768 1 49.09 75 ALA A CA 1
ATOM 578 C C . ALA A 1 75 ? 12 -13.539 2.002 1 49.09 75 ALA A C 1
ATOM 580 O O . ALA A 1 75 ? 11.211 -13.367 1.074 1 49.09 75 ALA A O 1
ATOM 581 N N . MET A 1 76 ? 11.531 -13.367 3.309 1 60.28 76 MET A N 1
ATOM 582 C CA . MET A 1 76 ? 10.078 -13.211 3.416 1 60.28 76 MET A CA 1
ATOM 583 C C . MET A 1 76 ? 9.641 -11.836 2.928 1 60.28 76 MET A C 1
ATOM 585 O O . MET A 1 76 ? 10.18 -10.82 3.365 1 60.28 76 MET A O 1
ATOM 589 N N . ALA A 1 77 ? 8.953 -11.781 1.805 1 79.25 77 ALA A N 1
ATOM 590 C CA . ALA A 1 77 ? 8.398 -10.539 1.275 1 79.25 77 ALA A CA 1
ATOM 591 C C . ALA A 1 77 ? 7.613 -9.789 2.346 1 79.2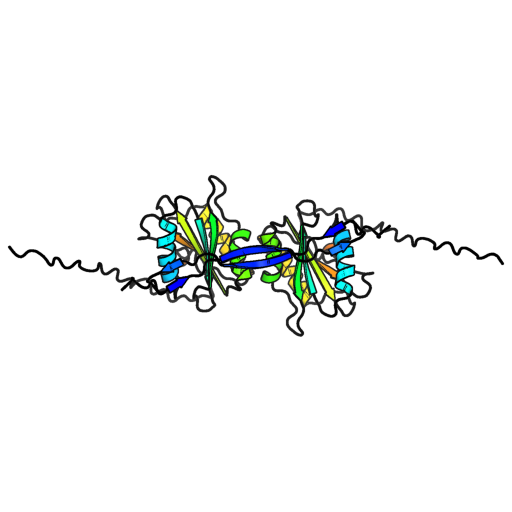5 77 ALA A C 1
ATOM 593 O O . ALA A 1 77 ? 6.785 -10.375 3.043 1 79.25 77 ALA A O 1
ATOM 594 N N . HIS A 1 78 ? 8.094 -8.57 2.611 1 84 78 HIS A N 1
ATOM 595 C CA . HIS A 1 78 ? 7.344 -7.73 3.537 1 84 78 HIS A CA 1
ATOM 596 C C . HIS A 1 78 ? 5.98 -7.359 2.967 1 84 78 HIS A C 1
ATOM 598 O O . HIS A 1 78 ? 5.852 -7.09 1.77 1 84 78 HIS A O 1
ATOM 604 N N . PRO A 1 79 ? 4.973 -7.316 3.812 1 88.94 79 PRO A N 1
ATOM 605 C CA . PRO A 1 79 ? 3.631 -6.949 3.357 1 88.94 79 PRO A CA 1
ATOM 606 C C . PRO A 1 79 ? 3.613 -5.66 2.541 1 88.94 79 PRO A C 1
ATOM 608 O O . PRO A 1 79 ? 2.865 -5.551 1.568 1 88.94 79 PRO A O 1
ATOM 611 N N . ARG A 1 80 ? 4.535 -4.805 2.861 1 85.12 80 ARG A N 1
ATOM 612 C CA . ARG A 1 80 ? 4.613 -3.535 2.145 1 85.12 80 ARG A CA 1
ATOM 613 C C . ARG A 1 80 ? 4.887 -3.764 0.66 1 85.12 80 ARG A C 1
ATOM 615 O O . ARG A 1 80 ? 4.273 -3.117 -0.193 1 85.12 80 ARG A O 1
ATOM 622 N N . GLU A 1 81 ? 5.734 -4.711 0.441 1 87.44 81 GLU A N 1
ATOM 623 C CA . GLU A 1 81 ? 6.102 -5.004 -0.94 1 87.44 81 GLU A CA 1
ATOM 624 C C . GLU A 1 81 ? 4.961 -5.703 -1.676 1 87.44 81 GLU A C 1
ATOM 626 O O . GLU A 1 81 ? 4.75 -5.473 -2.867 1 87.44 81 GLU A O 1
ATOM 631 N N . LEU A 1 82 ? 4.238 -6.398 -0.979 1 91.81 82 LEU A N 1
ATOM 632 C CA . LEU A 1 82 ? 3.201 -7.234 -1.577 1 91.81 82 LEU A CA 1
ATOM 633 C C . LEU A 1 82 ? 1.96 -6.41 -1.901 1 91.81 82 LEU A C 1
ATOM 635 O O . LEU A 1 82 ? 1.234 -6.719 -2.85 1 91.81 82 LEU A O 1
ATOM 639 N N . PHE A 1 83 ? 1.815 -5.289 -1.197 1 92.5 83 PHE A N 1
ATOM 640 C CA . PHE A 1 83 ? 0.596 -4.508 -1.372 1 92.5 83 PHE A CA 1
ATOM 641 C C . PHE A 1 83 ? 0.786 -3.438 -2.438 1 92.5 83 PHE A C 1
ATOM 643 O O . PHE A 1 83 ? -0.188 -2.873 -2.939 1 92.5 83 PHE A O 1
ATOM 650 N N . LYS A 1 84 ? 1.977 -3.152 -2.777 1 89.75 84 LYS A N 1
ATOM 651 C CA . LYS A 1 84 ? 2.264 -1.998 -3.625 1 89.75 84 LYS A CA 1
ATOM 652 C C . LYS A 1 84 ? 1.395 -2.006 -4.879 1 89.75 84 LYS A C 1
ATOM 654 O O . LYS A 1 84 ? 0.644 -1.06 -5.125 1 89.75 84 LYS A O 1
ATOM 659 N N . SER A 1 85 ? 1.425 -3.055 -5.582 1 93.12 85 SER A N 1
ATOM 660 C CA . SER A 1 85 ? 0.726 -3.082 -6.859 1 93.12 85 SER A CA 1
ATOM 661 C C . SER A 1 85 ? -0.777 -3.252 -6.668 1 93.12 85 SER A C 1
ATOM 663 O O . SER A 1 85 ? -1.572 -2.754 -7.465 1 93.12 85 SER A O 1
ATOM 665 N N . SER A 1 86 ? -1.184 -3.947 -5.621 1 94.94 86 SER A N 1
ATOM 666 C CA . SER A 1 86 ? -2.6 -4.23 -5.414 1 94.94 86 SER A CA 1
ATOM 667 C C . SER A 1 86 ? -3.377 -2.961 -5.082 1 94.94 86 SER A C 1
ATOM 669 O O . SER A 1 86 ? -4.492 -2.764 -5.57 1 94.94 86 SER A O 1
ATOM 671 N N . ILE A 1 87 ? -2.744 -2.215 -4.27 1 89.12 87 ILE A N 1
ATOM 672 C CA . ILE A 1 87 ? -3.365 -0.952 -3.887 1 89.12 87 ILE A CA 1
ATOM 673 C C . ILE A 1 87 ? -3.453 -0.03 -5.102 1 89.12 87 ILE A C 1
ATOM 675 O O . ILE A 1 87 ? -4.504 0.558 -5.367 1 89.12 87 ILE A O 1
ATOM 679 N N . LEU A 1 88 ? -2.473 0.036 -5.891 1 89.56 88 LEU A N 1
ATOM 680 C CA . LEU A 1 88 ? -2.412 0.955 -7.023 1 89.56 88 LEU A CA 1
ATOM 681 C C . LEU A 1 88 ? -3.287 0.464 -8.172 1 89.56 88 LEU A C 1
ATOM 683 O O . LEU A 1 88 ? -3.738 1.26 -9 1 89.56 88 LEU A O 1
ATOM 687 N N . SER A 1 89 ? -3.549 -0.798 -8.219 1 93.62 89 SER A N 1
ATOM 688 C CA . SER A 1 89 ? -4.355 -1.382 -9.289 1 93.62 89 SER A CA 1
ATOM 689 C C . SER A 1 89 ? -5.832 -1.422 -8.906 1 93.62 89 SER A C 1
ATOM 691 O O . SER A 1 89 ? -6.66 -1.924 -9.672 1 93.62 89 SER A O 1
ATOM 693 N N . ASN A 1 90 ? -6.117 -0.897 -7.727 1 90.12 90 ASN A N 1
ATOM 694 C CA . ASN A 1 90 ? -7.477 -0.98 -7.203 1 90.12 90 ASN A CA 1
ATOM 695 C C . ASN A 1 90 ? -8.016 -2.404 -7.277 1 90.12 90 ASN A C 1
ATOM 697 O O . ASN A 1 90 ? -9.141 -2.623 -7.738 1 90.12 90 ASN A O 1
ATOM 701 N N . ALA A 1 91 ? -7.215 -3.32 -6.855 1 95.44 91 ALA A N 1
ATOM 702 C CA . ALA A 1 91 ? -7.59 -4.73 -6.891 1 95.44 91 ALA A CA 1
ATOM 703 C C . ALA A 1 91 ? -8.734 -5.02 -5.926 1 95.44 91 ALA A C 1
ATOM 705 O O . ALA A 1 91 ? -8.758 -4.5 -4.805 1 95.44 91 ALA A O 1
ATOM 706 N N . ALA A 1 92 ? -9.688 -5.836 -6.383 1 95.31 92 ALA A N 1
ATOM 707 C CA . ALA A 1 92 ? -10.758 -6.301 -5.508 1 95.31 92 ALA A CA 1
ATOM 708 C C . ALA A 1 92 ? -10.258 -7.387 -4.559 1 95.31 92 ALA A C 1
ATOM 710 O O . ALA A 1 92 ? -10.742 -7.504 -3.43 1 95.31 92 ALA A O 1
ATOM 711 N N . SER A 1 93 ? -9.383 -8.117 -5.027 1 95.94 93 SER A N 1
ATOM 712 C CA . SER A 1 93 ? -8.711 -9.188 -4.289 1 95.94 93 SER A CA 1
ATOM 713 C C . SER A 1 93 ? -7.336 -9.477 -4.867 1 95.94 93 SER A C 1
ATOM 715 O O . SER A 1 93 ? -6.953 -8.906 -5.891 1 95.94 93 SER A O 1
ATOM 717 N N . MET A 1 94 ? -6.594 -10.312 -4.105 1 96.75 94 MET A N 1
ATOM 718 C CA . MET A 1 94 ? -5.258 -10.633 -4.594 1 96.75 94 MET A CA 1
ATOM 719 C C . MET A 1 94 ? -4.938 -12.109 -4.379 1 96.75 94 MET A C 1
ATOM 721 O O . MET A 1 94 ? -5.582 -12.781 -3.57 1 96.75 94 MET A O 1
ATOM 725 N N . MET A 1 95 ? -3.967 -12.586 -5.176 1 96.75 95 MET A N 1
ATOM 726 C CA . MET A 1 95 ? -3.383 -13.914 -5.051 1 96.75 95 MET A CA 1
ATOM 727 C C . MET A 1 95 ? -1.86 -13.844 -5.031 1 96.75 95 MET A C 1
ATOM 729 O O . MET A 1 95 ? -1.263 -13.047 -5.758 1 96.75 95 MET A O 1
ATOM 733 N N . LEU A 1 96 ? -1.336 -14.688 -4.156 1 96.25 96 LEU A N 1
ATOM 734 C CA . LEU A 1 96 ? 0.118 -14.805 -4.137 1 96.25 96 LEU A CA 1
ATOM 735 C C . LEU A 1 96 ? 0.566 -16.094 -4.816 1 96.25 96 LEU A C 1
ATOM 737 O O . LEU A 1 96 ? -0.061 -17.141 -4.648 1 96.25 96 LEU A O 1
ATOM 741 N N . ILE A 1 97 ? 1.605 -15.938 -5.598 1 95 97 ILE A N 1
ATOM 742 C CA . ILE A 1 97 ? 2.277 -17.094 -6.176 1 95 97 ILE A CA 1
ATOM 743 C C . ILE A 1 97 ? 3.779 -17 -5.918 1 95 97 ILE A C 1
ATOM 745 O O . ILE A 1 97 ? 4.398 -15.969 -6.18 1 95 97 ILE A O 1
ATOM 749 N N . HIS A 1 98 ? 4.328 -17.938 -5.312 1 93.25 98 HIS A N 1
ATOM 750 C CA . HIS A 1 98 ? 5.781 -17.938 -5.219 1 93.25 98 HIS A CA 1
ATOM 751 C C . HIS A 1 98 ? 6.371 -19.281 -5.613 1 93.25 98 HIS A C 1
ATOM 753 O O . HIS A 1 98 ? 5.66 -20.281 -5.648 1 93.25 98 HIS A O 1
ATOM 759 N N . CYS A 1 99 ? 7.691 -19.25 -6.035 1 92.06 99 CYS A N 1
ATOM 760 C CA . CYS A 1 99 ? 8.305 -20.469 -6.562 1 92.06 99 CYS A CA 1
ATOM 761 C C . CYS A 1 99 ? 9.422 -20.953 -5.645 1 92.06 99 CYS A C 1
ATOM 763 O O . CYS A 1 99 ? 10.07 -20.156 -4.965 1 92.06 99 CYS A O 1
ATOM 765 N N . HIS A 1 100 ? 9.508 -22.172 -5.574 1 91.62 100 HIS A N 1
ATOM 766 C CA . HIS A 1 100 ? 10.656 -22.844 -4.969 1 91.62 100 HIS A CA 1
ATOM 767 C C . HIS A 1 100 ? 11.586 -23.406 -6.035 1 91.62 100 HIS A C 1
ATOM 769 O O . HIS A 1 100 ? 11.258 -24.406 -6.684 1 91.62 100 HIS A O 1
ATOM 775 N N . PRO A 1 101 ? 12.711 -22.828 -6.168 1 89.44 101 PRO A N 1
ATOM 776 C CA . PRO A 1 101 ? 13.641 -23.359 -7.168 1 89.44 101 PRO A CA 1
ATOM 777 C C . PRO A 1 101 ? 14 -24.828 -6.93 1 89.44 101 PRO A C 1
ATOM 779 O O . PRO A 1 101 ? 14.328 -25.547 -7.875 1 89.44 101 PRO A O 1
ATOM 782 N N . SER A 1 102 ? 13.891 -25.297 -5.734 1 88.44 102 SER A N 1
ATOM 783 C CA . SER A 1 102 ? 14.211 -26.672 -5.367 1 88.44 102 SER A CA 1
ATOM 784 C C . SER A 1 102 ? 13.211 -27.656 -5.969 1 88.44 102 SER A C 1
ATOM 786 O O . SER A 1 102 ? 13.484 -28.859 -6.035 1 88.44 102 SER A O 1
ATOM 788 N N . GLY A 1 103 ? 12.016 -27.188 -6.316 1 90.06 103 GLY A N 1
ATOM 789 C CA . GLY A 1 103 ? 10.961 -28.047 -6.836 1 90.06 103 GLY A CA 1
ATOM 790 C C . GLY A 1 103 ? 10.016 -28.547 -5.762 1 90.06 103 GLY A C 1
ATOM 791 O O . GLY A 1 103 ? 8.938 -29.062 -6.066 1 90.06 103 GLY A O 1
ATOM 792 N N . ASN A 1 104 ? 10.406 -28.453 -4.453 1 91.19 104 ASN A N 1
ATOM 793 C CA . ASN A 1 104 ? 9.539 -28.828 -3.34 1 91.19 104 ASN A CA 1
ATOM 794 C C . ASN A 1 104 ? 8.453 -27.781 -3.098 1 91.19 104 ASN A C 1
ATOM 796 O O . ASN A 1 104 ? 8.734 -26.688 -2.613 1 91.19 104 ASN A O 1
ATOM 800 N N . VAL A 1 105 ? 7.227 -28.156 -3.33 1 92.81 105 VAL A N 1
ATOM 801 C CA . VAL A 1 105 ? 6.156 -27.172 -3.312 1 92.81 105 VAL A CA 1
ATOM 802 C C . VAL A 1 105 ? 5.547 -27.094 -1.914 1 92.81 105 VAL A C 1
ATOM 804 O O . VAL A 1 105 ? 4.656 -26.266 -1.665 1 92.81 105 VAL A O 1
ATOM 807 N N . PHE A 1 106 ? 5.992 -27.859 -0.974 1 94 106 PHE A N 1
ATOM 808 C CA . PHE A 1 106 ? 5.477 -27.781 0.387 1 94 106 PHE A CA 1
ATOM 809 C C . PHE A 1 106 ? 5.969 -26.5 1.072 1 94 106 PHE A C 1
ATOM 811 O O . PHE A 1 106 ? 7.137 -26.141 0.942 1 94 106 PHE A O 1
ATOM 818 N N . PRO A 1 107 ? 5.09 -25.906 1.797 1 93.5 107 PRO A N 1
ATOM 819 C CA . PRO A 1 107 ? 5.445 -24.625 2.402 1 93.5 107 PRO A CA 1
ATOM 820 C C . PRO A 1 107 ? 6.438 -24.766 3.557 1 93.5 107 PRO A C 1
ATOM 822 O O . PRO A 1 107 ? 6.359 -25.734 4.324 1 93.5 107 PRO A O 1
ATOM 825 N N . SER A 1 108 ? 7.332 -23.766 3.633 1 90.81 108 SER A N 1
ATOM 826 C CA . SER A 1 108 ? 8.172 -23.609 4.82 1 90.81 108 SER A CA 1
ATOM 827 C C . SER A 1 108 ? 7.41 -22.906 5.941 1 90.81 108 SER A C 1
ATOM 829 O O . SER A 1 108 ? 6.273 -22.469 5.754 1 90.81 108 SER A O 1
ATOM 831 N N . LYS A 1 109 ? 7.98 -22.875 7.109 1 91.06 109 LYS A N 1
ATOM 832 C CA . LYS A 1 109 ? 7.414 -22.109 8.211 1 91.06 109 LYS A CA 1
ATOM 833 C C . LYS A 1 109 ? 7.266 -20.641 7.844 1 91.06 109 LYS A C 1
ATOM 835 O O . LYS A 1 109 ? 6.266 -20 8.18 1 91.06 109 LYS A O 1
ATOM 840 N N . ALA A 1 110 ? 8.273 -20.156 7.133 1 89 110 ALA A N 1
ATOM 841 C CA . ALA A 1 110 ? 8.25 -18.766 6.703 1 89 110 ALA A CA 1
ATOM 842 C C . ALA A 1 110 ? 7.098 -18.5 5.738 1 89 110 ALA A C 1
ATOM 844 O O . ALA A 1 110 ? 6.445 -17.469 5.809 1 89 110 ALA A O 1
ATOM 845 N N . ASP A 1 111 ? 6.844 -19.453 4.883 1 90.81 111 ASP A N 1
ATOM 846 C CA . ASP A 1 111 ? 5.73 -19.328 3.947 1 90.81 111 ASP A CA 1
ATOM 847 C C . ASP A 1 111 ? 4.398 -19.25 4.688 1 90.81 111 ASP A C 1
ATOM 849 O O . ASP A 1 111 ? 3.547 -18.422 4.359 1 90.81 111 ASP A O 1
ATOM 853 N N . THR A 1 112 ? 4.285 -20.094 5.641 1 92.75 112 THR A N 1
ATOM 854 C CA . THR A 1 112 ? 3.047 -20.156 6.406 1 92.75 112 THR A CA 1
ATOM 855 C C . THR A 1 112 ? 2.838 -18.891 7.219 1 92.75 112 THR A C 1
ATOM 857 O O . THR A 1 112 ? 1.732 -18.344 7.258 1 92.75 112 THR A O 1
ATOM 860 N N . MET A 1 113 ? 3.846 -18.438 7.77 1 90.19 113 MET A N 1
ATOM 861 C CA . MET A 1 113 ? 3.768 -17.219 8.562 1 90.19 113 MET A CA 1
ATOM 862 C C . MET A 1 113 ? 3.404 -16.016 7.684 1 90.19 113 MET A C 1
ATOM 864 O O . MET A 1 113 ? 2.582 -15.188 8.07 1 90.19 113 MET A O 1
ATOM 868 N N . MET A 1 114 ? 4.027 -15.961 6.551 1 89.75 114 MET A N 1
ATOM 869 C CA . MET A 1 114 ? 3.723 -14.891 5.609 1 89.75 114 MET A CA 1
ATOM 870 C C . MET A 1 114 ? 2.264 -14.945 5.172 1 89.75 114 MET A C 1
ATOM 872 O O . MET A 1 114 ? 1.586 -13.914 5.117 1 89.75 114 MET A O 1
ATOM 876 N N . THR A 1 115 ? 1.847 -16.109 4.875 1 93.5 115 THR A N 1
ATOM 877 C CA . THR A 1 115 ? 0.472 -16.281 4.422 1 93.5 115 THR A CA 1
ATOM 878 C C . THR A 1 115 ? -0.515 -15.867 5.504 1 93.5 115 THR A C 1
ATOM 880 O O . THR A 1 115 ? -1.485 -15.156 5.227 1 93.5 115 THR A O 1
ATOM 883 N N . ASP A 1 116 ? -0.213 -16.266 6.691 1 91.56 116 ASP A N 1
ATOM 884 C CA . ASP A 1 116 ? -1.076 -15.906 7.809 1 91.56 116 ASP A CA 1
ATOM 885 C C . ASP A 1 116 ? -1.13 -14.391 7.992 1 91.56 116 ASP A C 1
ATOM 887 O O . ASP A 1 116 ? -2.209 -13.812 8.141 1 91.56 116 ASP A O 1
ATOM 891 N N . ARG A 1 117 ? -0.046 -13.812 7.961 1 89.31 117 ARG A N 1
ATOM 892 C CA . ARG A 1 117 ? 0.055 -12.367 8.102 1 89.31 117 ARG A CA 1
ATOM 893 C C . ARG A 1 117 ? -0.688 -11.656 6.98 1 89.31 117 ARG A C 1
ATOM 895 O O . ARG A 1 117 ? -1.457 -10.727 7.227 1 89.31 117 ARG A O 1
ATOM 902 N N . MET A 1 118 ? -0.481 -12.086 5.824 1 93.31 118 MET A N 1
ATOM 903 C CA . MET A 1 118 ? -1.123 -11.469 4.672 1 93.31 118 MET A CA 1
ATOM 904 C C . MET A 1 118 ? -2.633 -11.672 4.711 1 93.31 118 MET A C 1
ATOM 906 O O . MET A 1 118 ? -3.396 -10.789 4.316 1 93.31 118 MET A O 1
ATOM 910 N N . ASN A 1 119 ? -3.002 -12.836 5.102 1 93 119 ASN A N 1
ATOM 911 C CA . ASN A 1 119 ? -4.434 -13.094 5.215 1 93 119 ASN A CA 1
ATOM 912 C C . ASN A 1 119 ? -5.125 -12.062 6.102 1 93 119 ASN A C 1
ATOM 914 O O . ASN A 1 119 ? -6.168 -11.516 5.734 1 93 119 ASN A O 1
ATOM 918 N N . LYS A 1 120 ? -4.574 -11.742 7.18 1 89.12 120 LYS A N 1
ATOM 919 C CA . LYS A 1 120 ? -5.117 -10.773 8.125 1 89.12 120 LYS A CA 1
ATOM 920 C C . LYS A 1 120 ? -5.062 -9.359 7.547 1 89.12 120 LYS A C 1
ATOM 922 O O . LYS A 1 120 ? -6.059 -8.633 7.574 1 89.12 120 LYS A O 1
ATOM 927 N N . LEU A 1 121 ? -3.932 -9.047 7.027 1 90 121 LEU A N 1
ATOM 928 C CA . LEU A 1 121 ? -3.723 -7.699 6.508 1 90 121 LEU A CA 1
ATOM 929 C C . LEU A 1 121 ? -4.613 -7.438 5.297 1 90 121 LEU A C 1
ATOM 931 O O . LEU A 1 121 ? -5.152 -6.336 5.141 1 90 121 LEU A O 1
ATOM 935 N N . CYS A 1 122 ? -4.758 -8.391 4.48 1 93.25 122 CYS A N 1
ATOM 936 C CA . CYS A 1 122 ? -5.586 -8.266 3.285 1 93.25 122 CYS A CA 1
ATOM 937 C C . CYS A 1 122 ? -7.035 -7.988 3.656 1 93.25 122 CYS A C 1
ATOM 939 O O . CYS A 1 122 ? -7.691 -7.152 3.033 1 93.25 122 CYS A O 1
ATOM 941 N N . GLU A 1 123 ? -7.465 -8.656 4.617 1 89.56 123 GLU A N 1
ATOM 942 C CA . GLU A 1 123 ? -8.828 -8.438 5.094 1 89.56 123 GLU A CA 1
ATOM 943 C C . GLU A 1 123 ? -9.008 -7.012 5.613 1 89.56 123 GLU A C 1
ATOM 945 O O . GLU A 1 123 ? -9.984 -6.34 5.27 1 89.56 123 GLU A O 1
ATOM 950 N N . LEU A 1 124 ? -8.109 -6.613 6.348 1 85.94 124 LEU A N 1
ATOM 951 C CA . LEU A 1 124 ? -8.188 -5.285 6.953 1 85.94 124 LEU A CA 1
ATOM 952 C C . LEU A 1 124 ? -8.094 -4.199 5.887 1 85.94 124 LEU A C 1
ATOM 954 O O . LEU A 1 124 ? -8.703 -3.135 6.027 1 85.94 124 LEU A O 1
ATOM 958 N N . MET A 1 125 ? -7.406 -4.48 4.812 1 88 125 MET A N 1
ATOM 959 C CA . MET A 1 125 ? -7.207 -3.518 3.732 1 88 125 MET A CA 1
ATOM 960 C C . MET A 1 125 ? -8.367 -3.561 2.744 1 88 125 MET A C 1
ATOM 962 O O . MET A 1 125 ? -8.453 -2.721 1.849 1 88 125 MET A O 1
ATOM 966 N N . GLY A 1 126 ? -9.203 -4.531 2.844 1 88 126 GLY A N 1
ATOM 967 C CA . GLY A 1 126 ? -10.297 -4.699 1.906 1 88 126 GLY A CA 1
ATOM 968 C C . GLY A 1 126 ? -9.867 -5.312 0.586 1 88 126 GLY A C 1
ATOM 969 O O . GLY A 1 126 ? -10.484 -5.055 -0.452 1 88 126 GLY A O 1
ATOM 970 N N . ILE A 1 127 ? -8.789 -5.945 0.566 1 93.94 127 ILE A N 1
ATOM 971 C CA . ILE A 1 127 ? -8.266 -6.695 -0.571 1 93.94 127 ILE A CA 1
ATOM 972 C C . ILE A 1 127 ? -8.008 -8.141 -0.159 1 93.94 127 ILE A C 1
ATOM 974 O O . ILE A 1 127 ? -6.852 -8.539 0.019 1 93.94 127 ILE A O 1
ATOM 978 N N . PRO A 1 128 ? -9.031 -8.898 -0.079 1 95.12 128 PRO A N 1
ATOM 979 C CA . PRO A 1 128 ? -8.891 -10.25 0.462 1 95.12 128 PRO A CA 1
ATOM 980 C C . PRO A 1 128 ? -7.906 -11.102 -0.332 1 95.12 128 PRO A C 1
ATOM 982 O O . PRO A 1 128 ? -7.836 -10.992 -1.559 1 95.12 128 PRO A O 1
ATOM 985 N N . LEU A 1 129 ? -7.203 -11.953 0.403 1 96.5 129 LEU A N 1
ATOM 986 C CA . LEU A 1 129 ? -6.309 -12.945 -0.183 1 96.5 129 LEU A CA 1
ATOM 987 C C . LEU A 1 129 ? -7.086 -14.188 -0.604 1 96.5 129 LEU A C 1
ATOM 989 O O . LEU A 1 129 ? -7.594 -14.93 0.243 1 96.5 129 LEU A O 1
ATOM 993 N N . ILE A 1 130 ? -7.078 -14.445 -1.883 1 95.25 130 ILE A N 1
ATOM 994 C CA . ILE A 1 130 ? -7.918 -15.531 -2.365 1 95.25 130 ILE A CA 1
ATOM 995 C C . ILE A 1 130 ? -7.16 -16.859 -2.266 1 95.25 130 ILE A C 1
ATOM 997 O O . ILE A 1 130 ? -7.766 -17.922 -2.088 1 95.25 130 ILE A O 1
ATOM 1001 N N . ASP A 1 131 ? -5.852 -16.75 -2.447 1 95.31 131 ASP A N 1
ATOM 1002 C CA . ASP A 1 131 ? -5.016 -17.953 -2.361 1 95.31 131 ASP A CA 1
ATOM 1003 C C . ASP A 1 131 ? -3.535 -17.578 -2.338 1 95.31 131 ASP A C 1
ATOM 1005 O O . ASP A 1 131 ? -3.162 -16.453 -2.672 1 95.31 131 ASP A O 1
ATOM 1009 N N . HIS A 1 132 ? -2.789 -18.438 -1.794 1 96.31 132 HIS A N 1
ATOM 1010 C CA . HIS A 1 132 ? -1.336 -18.453 -1.907 1 96.31 132 HIS A CA 1
ATOM 1011 C C . HIS A 1 132 ? -0.833 -19.766 -2.473 1 96.31 132 HIS A C 1
ATOM 1013 O O . HIS A 1 132 ? -0.98 -20.812 -1.837 1 96.31 132 HIS A O 1
ATOM 1019 N N . ILE A 1 133 ? -0.218 -19.672 -3.672 1 95.31 133 ILE A N 1
ATOM 1020 C CA . ILE A 1 133 ? 0.16 -20.875 -4.41 1 95.31 133 ILE A CA 1
ATOM 1021 C C . ILE A 1 133 ? 1.682 -20.984 -4.469 1 95.31 133 ILE A C 1
ATOM 1023 O O . ILE A 1 133 ? 2.375 -20 -4.699 1 95.31 133 ILE A O 1
ATOM 1027 N N . ILE A 1 134 ? 2.135 -22.188 -4.219 1 93.56 134 ILE A N 1
ATOM 1028 C CA . ILE A 1 134 ? 3.559 -22.469 -4.379 1 93.56 134 ILE A CA 1
ATOM 1029 C C . ILE A 1 134 ? 3.773 -23.359 -5.594 1 93.56 134 ILE A C 1
ATOM 1031 O O . ILE A 1 134 ? 3.16 -24.438 -5.703 1 93.56 134 ILE A O 1
ATOM 1035 N N . VAL A 1 135 ? 4.668 -22.891 -6.477 1 92.75 135 VAL A N 1
ATOM 1036 C CA . VAL A 1 135 ? 4.973 -23.656 -7.676 1 92.75 135 VAL A CA 1
ATOM 1037 C C . VAL A 1 135 ? 6.445 -24.062 -7.676 1 92.75 135 VAL A C 1
ATOM 1039 O O . VAL A 1 135 ? 7.25 -23.484 -6.941 1 92.75 135 VAL A O 1
ATOM 1042 N N . GLY A 1 136 ? 6.789 -25.078 -8.438 1 88.38 136 GLY A N 1
ATOM 1043 C CA . GLY A 1 136 ? 8.156 -25.547 -8.531 1 88.38 136 GLY A CA 1
ATOM 1044 C C . GLY A 1 136 ? 8.32 -26.719 -9.5 1 88.38 136 GLY A C 1
ATOM 1045 O O . GLY A 1 136 ? 7.332 -27.281 -9.953 1 88.38 136 GLY A O 1
ATOM 1046 N N . GLY A 1 137 ? 9.648 -26.969 -9.711 1 85.56 137 GLY A N 1
ATOM 1047 C CA . GLY A 1 137 ? 9.969 -28.109 -10.547 1 85.56 137 GLY A CA 1
ATOM 1048 C C . GLY A 1 137 ? 9.422 -27.984 -11.953 1 85.56 137 GLY A C 1
ATOM 1049 O O . GLY A 1 137 ? 9.641 -26.984 -12.633 1 85.56 137 GLY A O 1
ATOM 1050 N N . ASP A 1 138 ? 8.633 -29 -12.422 1 81.69 138 ASP A N 1
ATOM 1051 C CA . ASP A 1 138 ? 8.109 -29.031 -13.781 1 81.69 138 ASP A CA 1
ATOM 1052 C C . ASP A 1 138 ? 6.676 -28.516 -13.828 1 81.69 138 ASP A C 1
ATOM 1054 O O . ASP A 1 138 ? 5.977 -28.688 -14.828 1 81.69 138 ASP A O 1
ATOM 1058 N N . ASN A 1 139 ? 6.242 -27.797 -12.734 1 81 139 ASN A N 1
ATOM 1059 C CA . ASN A 1 139 ? 4.93 -27.172 -12.602 1 81 139 ASN A CA 1
ATOM 1060 C C . ASN A 1 139 ? 3.805 -28.188 -12.703 1 81 139 ASN A C 1
ATOM 1062 O O . ASN A 1 139 ? 2.676 -27.844 -13.062 1 81 139 ASN A O 1
ATOM 1066 N N . ARG A 1 140 ? 4.094 -29.438 -12.523 1 80.69 140 ARG A N 1
ATOM 1067 C CA . ARG A 1 140 ? 3.057 -30.469 -12.555 1 80.69 140 ARG A CA 1
ATOM 1068 C C . ARG A 1 140 ? 2.236 -30.469 -11.273 1 80.69 140 ARG A C 1
ATOM 1070 O O . ARG A 1 140 ? 1.076 -30.875 -11.266 1 80.69 140 ARG A O 1
ATOM 1077 N N . GLU A 1 141 ? 2.943 -30.094 -10.266 1 82.25 141 GLU A N 1
ATOM 1078 C CA . GLU A 1 141 ? 2.295 -30 -8.961 1 82.25 141 GLU A CA 1
ATOM 1079 C C . GLU A 1 141 ? 2.48 -28.609 -8.344 1 82.25 141 GLU A C 1
ATOM 1081 O O . GLU A 1 141 ? 3.484 -27.938 -8.602 1 82.25 141 GLU A O 1
ATOM 1086 N N . PHE A 1 142 ? 1.385 -28.188 -7.672 1 89.62 142 PHE A N 1
ATOM 1087 C CA . PHE A 1 142 ? 1.484 -26.953 -6.922 1 89.62 142 PHE A CA 1
ATOM 1088 C C . PHE A 1 142 ? 0.827 -27.078 -5.555 1 89.62 142 PHE A C 1
ATOM 1090 O O . PHE A 1 142 ? 0.087 -28.031 -5.309 1 89.62 142 PHE A O 1
ATOM 1097 N N . PHE A 1 143 ? 1.233 -26.297 -4.648 1 93.12 143 PHE A N 1
ATOM 1098 C CA . PHE A 1 143 ? 0.607 -26.219 -3.336 1 93.12 143 PHE A CA 1
ATOM 1099 C C . PHE A 1 143 ? -0.323 -25 -3.252 1 93.12 143 PHE A C 1
ATOM 1101 O O . PHE A 1 143 ? 0.061 -23.891 -3.615 1 93.12 143 PHE A O 1
ATOM 1108 N N . SER A 1 144 ? -1.532 -25.234 -2.861 1 94.62 144 SER A N 1
ATOM 1109 C CA . SER A 1 144 ? -2.525 -24.188 -2.648 1 94.62 144 SER A CA 1
ATOM 1110 C C . SER A 1 144 ? -2.908 -24.078 -1.176 1 94.62 144 SER A C 1
ATOM 1112 O O . SER A 1 144 ? -3.477 -25.016 -0.607 1 94.62 144 SER A O 1
ATOM 1114 N N . PHE A 1 145 ? -2.662 -22.969 -0.543 1 95.44 145 PHE A N 1
ATOM 1115 C CA . PHE A 1 145 ? -3.025 -22.781 0.855 1 95.44 145 PHE A CA 1
ATOM 1116 C C . PHE A 1 145 ? -4.539 -22.844 1.033 1 95.44 145 PHE A C 1
ATOM 1118 O O . PHE A 1 145 ? -5.031 -23.359 2.039 1 95.44 145 PHE A O 1
ATOM 1125 N N . ARG A 1 146 ? -5.215 -22.297 0.125 1 93.69 146 ARG A N 1
ATOM 1126 C CA . ARG A 1 146 ? -6.676 -22.328 0.185 1 93.69 146 ARG A CA 1
ATOM 1127 C C . ARG A 1 146 ? -7.191 -23.766 0.135 1 93.69 146 ARG A C 1
ATOM 1129 O O . ARG A 1 146 ? -8.031 -24.156 0.945 1 93.69 146 ARG A O 1
ATOM 1136 N N . GLU A 1 147 ? -6.727 -24.516 -0.797 1 89.94 147 GLU A N 1
ATOM 1137 C CA . GLU A 1 147 ? -7.168 -25.906 -0.974 1 89.94 147 GLU A CA 1
ATOM 1138 C C . GLU A 1 147 ? -6.887 -26.734 0.272 1 89.94 147 GLU A C 1
ATOM 1140 O O . GLU A 1 147 ? -7.648 -27.641 0.603 1 89.94 147 GLU A O 1
ATOM 1145 N N . LYS A 1 148 ? -5.867 -26.406 0.948 1 92 148 LYS A N 1
ATOM 1146 C CA . LYS A 1 148 ? -5.484 -27.156 2.141 1 92 148 LYS A CA 1
ATOM 1147 C C . LYS A 1 148 ? -6.168 -26.594 3.385 1 92 148 LYS A C 1
ATOM 1149 O O . LYS A 1 148 ? -5.891 -27.031 4.504 1 92 148 LYS A O 1
ATOM 1154 N N . GLY A 1 149 ? -6.988 -25.516 3.186 1 89.69 149 GLY A N 1
ATOM 1155 C CA . GLY A 1 149 ? -7.781 -24.969 4.273 1 89.69 149 GLY A CA 1
ATOM 1156 C C . GLY A 1 149 ? -6.996 -24.031 5.168 1 89.69 149 GLY A C 1
ATOM 1157 O O . GLY A 1 149 ? -7.359 -23.812 6.328 1 89.69 149 GLY A O 1
ATOM 1158 N N . MET A 1 150 ? -5.961 -23.531 4.703 1 88.31 150 MET A N 1
ATOM 1159 C CA . MET A 1 150 ? -5.07 -22.719 5.516 1 88.31 150 MET A CA 1
ATOM 1160 C C . MET A 1 150 ? -5.371 -21.234 5.324 1 88.31 150 MET A C 1
ATOM 1162 O O . MET A 1 150 ? -4.715 -20.375 5.926 1 88.31 150 MET A O 1
ATOM 1166 N N . ILE A 1 151 ? -6.211 -20.859 4.461 1 86.88 151 ILE A N 1
ATOM 1167 C CA . ILE A 1 151 ? -6.719 -19.516 4.27 1 86.88 151 ILE A CA 1
ATOM 1168 C C . ILE A 1 151 ? -8.227 -19.484 4.484 1 86.88 151 ILE A C 1
ATOM 1170 O O . ILE A 1 151 ? -8.953 -20.312 3.928 1 86.88 151 ILE A O 1
ATOM 1174 N N . ASP A 1 152 ? -8.672 -18.797 5.531 1 69.5 152 ASP A N 1
ATOM 1175 C CA . ASP A 1 152 ? -10.102 -18.656 5.801 1 69.5 152 ASP A CA 1
ATOM 1176 C C . ASP A 1 152 ? -10.656 -17.391 5.152 1 69.5 152 ASP A C 1
ATOM 1178 O O . ASP A 1 152 ? -10.18 -16.281 5.418 1 69.5 152 ASP A O 1
ATOM 1182 N N . ASN A 1 153 ? -11.016 -17.469 3.895 1 62.22 153 ASN A N 1
ATOM 1183 C CA . ASN A 1 153 ? -11.695 -16.281 3.4 1 62.22 153 ASN A CA 1
ATOM 1184 C C . ASN A 1 153 ? -13.211 -16.438 3.434 1 62.22 153 ASN A C 1
ATOM 1186 O O . ASN A 1 153 ? -13.766 -17.266 2.697 1 62.22 153 ASN A O 1
ATOM 1190 N N . PRO A 1 154 ? -13.914 -16.156 4.434 1 48.88 154 PRO A N 1
ATOM 1191 C CA . PRO A 1 154 ? -15.367 -16.359 4.496 1 48.88 154 PRO A CA 1
ATOM 1192 C C . PRO A 1 154 ? -16.078 -15.914 3.219 1 48.88 154 PRO A C 1
ATOM 1194 O O . PRO A 1 154 ? -17.109 -16.469 2.859 1 48.88 154 PRO A O 1
ATOM 1197 N N . ARG A 1 155 ? -15.828 -14.812 2.715 1 48.06 155 ARG A N 1
ATOM 1198 C CA . ARG A 1 155 ? -16.734 -14.25 1.729 1 48.06 155 ARG A CA 1
ATOM 1199 C C . ARG A 1 155 ? -16.562 -14.914 0.368 1 48.06 155 ARG A C 1
ATOM 1201 O O . ARG A 1 155 ? -17.359 -14.703 -0.547 1 48.06 155 ARG A O 1
ATOM 1208 N N . ILE A 1 156 ? -15.469 -15.562 0.101 1 45.31 156 ILE A N 1
ATOM 1209 C CA . ILE A 1 156 ? -15.336 -16.047 -1.268 1 45.31 156 ILE A CA 1
ATOM 1210 C C . ILE A 1 156 ? -15.773 -17.516 -1.339 1 45.31 156 ILE A C 1
ATOM 1212 O O . ILE A 1 156 ? -15.148 -18.391 -0.729 1 45.31 156 ILE A O 1
ATOM 1216 N N . SER A 1 157 ? -17.031 -17.812 -1.387 1 37.84 157 SER A N 1
ATOM 1217 C CA . SER A 1 157 ? -17.516 -19.141 -1.729 1 37.84 157 SER A CA 1
ATOM 1218 C C . SER A 1 157 ? -16.938 -19.609 -3.064 1 37.84 157 SER A C 1
ATOM 1220 O O . SER A 1 157 ? -17.312 -19.078 -4.117 1 37.84 157 SER A O 1
ATOM 1222 N N . LEU A 1 158 ? -15.766 -19.953 -3.143 1 38.91 158 LEU A N 1
ATOM 1223 C CA . LEU A 1 158 ? -15.242 -20.516 -4.383 1 38.91 158 LEU A CA 1
ATOM 1224 C C . LEU A 1 158 ? -15.734 -21.938 -4.578 1 38.91 158 LEU A C 1
ATOM 1226 O O . LEU A 1 158 ? -15.578 -22.781 -3.688 1 38.91 158 LEU A O 1
ATOM 1230 N N . SER A 1 159 ? -16.781 -22.203 -5.469 1 33.41 159 SER A N 1
ATOM 1231 C CA . SER A 1 159 ? -17.078 -23.562 -5.941 1 33.41 159 SER A CA 1
ATOM 1232 C C . SER A 1 159 ? -15.844 -24.219 -6.543 1 33.41 159 SER A C 1
ATOM 1234 O O . SER A 1 159 ? -15.32 -23.766 -7.559 1 33.41 159 SER A O 1
ATOM 1236 N N . THR A 1 160 ? -14.938 -24.672 -5.871 1 33.28 160 THR A N 1
ATOM 1237 C CA . THR A 1 160 ? -13.727 -25.375 -6.301 1 33.28 160 THR A CA 1
ATOM 1238 C C . THR A 1 160 ? -14.078 -26.703 -6.953 1 33.28 160 THR A C 1
ATOM 1240 O O . THR A 1 160 ? -14.555 -27.625 -6.281 1 33.28 160 THR A O 1
ATOM 1243 N N . ASP A 1 161 ? -14.664 -26.781 -8.195 1 29.98 161 ASP A N 1
ATOM 1244 C CA . ASP A 1 161 ? -14.641 -28.062 -8.898 1 29.98 161 ASP A CA 1
ATOM 1245 C C . ASP A 1 161 ? -13.211 -28.438 -9.312 1 29.98 161 ASP A C 1
ATOM 1247 O O . ASP A 1 161 ? -12.734 -28 -10.359 1 29.98 161 ASP A O 1
ATOM 1251 N N . TYR A 1 162 ? -12.211 -28.562 -8.57 1 31.23 162 TYR A N 1
ATOM 1252 C CA . TYR A 1 162 ? -10.828 -28.891 -8.891 1 31.23 162 TYR A CA 1
ATOM 1253 C C . TYR A 1 162 ? -10.727 -30.312 -9.461 1 31.23 162 TYR A C 1
ATOM 1255 O O . TYR A 1 162 ? -9.633 -30.766 -9.805 1 31.23 162 TYR A O 1
ATOM 1263 N N . HIS A 1 163 ? -11.719 -31.141 -9.414 1 31.86 163 HIS A N 1
ATOM 1264 C CA . HIS A 1 163 ? -11.422 -32.531 -9.766 1 31.86 163 HIS A CA 1
ATOM 1265 C C . HIS A 1 163 ? -11.164 -32.656 -11.266 1 31.86 163 HIS A C 1
ATOM 1267 O O . HIS A 1 163 ? -10.523 -33.625 -11.703 1 31.86 163 HIS A O 1
ATOM 1273 N N . THR A 1 164 ? -11.891 -31.969 -12.102 1 29.64 164 THR A N 1
ATOM 1274 C CA . THR A 1 164 ? -11.977 -32.469 -13.461 1 29.64 164 THR A CA 1
ATOM 1275 C C . THR A 1 164 ? -10.766 -32.031 -14.281 1 29.64 164 THR A C 1
ATOM 1277 O O . THR A 1 164 ? -10.891 -31.203 -15.18 1 29.64 164 THR A O 1
ATOM 1280 N N . LEU A 1 165 ? -9.648 -31.609 -13.695 1 30.02 165 LEU A N 1
ATOM 1281 C CA . LEU A 1 165 ? -8.562 -31.406 -14.648 1 30.02 165 LEU A CA 1
ATOM 1282 C C . LEU A 1 165 ? -8.227 -32.719 -15.367 1 30.02 165 LEU A C 1
ATOM 1284 O O . LEU A 1 165 ? -7.754 -33.656 -14.742 1 30.02 165 LEU A O 1
ATOM 1288 N N . ASP A 1 166 ? -9.055 -33.062 -16.359 1 29.03 166 ASP A N 1
ATOM 1289 C CA . ASP A 1 166 ? -8.789 -34.156 -17.281 1 29.03 166 ASP A CA 1
ATOM 1290 C C . ASP A 1 166 ? -7.438 -33.969 -17.969 1 29.03 166 ASP A C 1
ATOM 1292 O O . ASP A 1 166 ? -7.258 -33.031 -18.766 1 29.03 166 ASP A O 1
ATOM 1296 N N . LEU A 1 167 ? -6.422 -34.219 -17.328 1 30.14 167 LEU A N 1
ATOM 1297 C CA . LEU A 1 167 ? -5.074 -34.344 -17.859 1 30.14 167 LEU A CA 1
ATOM 1298 C C . LEU A 1 167 ? -5.035 -35.406 -18.953 1 30.14 167 LEU A C 1
ATOM 1300 O O . LEU A 1 167 ? -4.855 -36.594 -18.656 1 30.14 167 LEU A O 1
ATOM 1304 N N . ASN A 1 168 ? -5.996 -35.406 -19.906 1 29.42 168 ASN A N 1
ATOM 1305 C CA . ASN A 1 168 ? -5.812 -36.375 -20.984 1 29.42 168 ASN A CA 1
ATOM 1306 C C . ASN A 1 168 ? -4.512 -36.125 -21.75 1 29.42 168 ASN A C 1
ATOM 1308 O O . ASN A 1 168 ? -4.258 -35 -22.203 1 29.42 168 ASN A O 1
ATOM 1312 N N . PRO A 1 169 ? -3.523 -36.969 -21.609 1 30.33 169 PRO A N 1
ATOM 1313 C CA . PRO A 1 169 ? -2.277 -36.969 -22.375 1 30.33 169 PRO A CA 1
ATOM 1314 C C . PRO A 1 169 ? -2.52 -37.062 -23.891 1 30.33 169 PRO A C 1
ATOM 1316 O O . PRO A 1 169 ? -3.385 -37.812 -24.344 1 30.33 169 PRO A O 1
ATOM 1319 N N . PRO A 1 170 ? -2.496 -35.969 -24.641 1 29.72 170 PRO A N 1
ATOM 1320 C CA . PRO A 1 170 ? -2.768 -36.188 -26.062 1 29.72 170 PRO A CA 1
ATOM 1321 C C . PRO A 1 170 ? -2.002 -37.375 -26.625 1 29.72 170 PRO A C 1
ATOM 1323 O O . PRO A 1 170 ? -0.866 -37.656 -26.219 1 29.72 170 PRO A O 1
ATOM 1326 N N . LEU A 1 171 ? -2.674 -38.531 -27.016 1 30.97 171 LEU A N 1
ATOM 1327 C CA . LEU A 1 171 ? -2.197 -39.688 -27.75 1 30.97 171 LEU A CA 1
ATOM 1328 C C . LEU A 1 171 ? -1.371 -39.25 -28.969 1 30.97 171 LEU A C 1
ATOM 1330 O O . LEU A 1 171 ? -1.837 -38.469 -29.797 1 30.97 171 LEU A O 1
ATOM 1334 N N . VAL A 1 172 ? -0.098 -39.125 -28.797 1 28.91 172 VAL A N 1
ATOM 1335 C CA . VAL A 1 172 ? 0.819 -38.969 -29.922 1 28.91 172 VAL A CA 1
ATOM 1336 C C . VAL A 1 172 ? 0.58 -40.062 -30.953 1 28.91 172 VAL A C 1
ATOM 1338 O O . VAL A 1 172 ? 0.573 -41.25 -30.609 1 28.91 172 VAL A O 1
ATOM 1341 N N . ALA A 1 173 ? -0.136 -39.875 -32.094 1 33.41 173 ALA A N 1
ATOM 1342 C CA . ALA A 1 173 ? -0.359 -40.656 -33.312 1 33.41 173 ALA A CA 1
ATOM 1343 C C . ALA A 1 173 ? 0.958 -41.156 -33.875 1 33.41 173 ALA A C 1
ATOM 1345 O O . ALA A 1 173 ? 1.871 -40.375 -34.156 1 33.41 173 ALA A O 1
ATOM 1346 N N . GLU A 1 174 ? 1.299 -42.469 -33.5 1 29.47 174 GLU A N 1
ATOM 1347 C CA . GLU A 1 174 ? 2.344 -43.188 -34.188 1 29.47 174 GLU A CA 1
ATOM 1348 C C . GLU A 1 174 ? 2.012 -43.344 -35.688 1 29.47 174 GLU A C 1
ATOM 1350 O O . GLU A 1 174 ? 1.051 -44.031 -36.031 1 29.47 174 GLU A O 1
ATOM 1355 N N . HIS A 1 175 ? 2.029 -42.344 -36.531 1 24.11 175 HIS A N 1
ATOM 1356 C CA . HIS A 1 175 ? 1.818 -42.562 -37.969 1 24.11 175 HIS A CA 1
ATOM 1357 C C . HIS A 1 175 ? 2.771 -43.625 -38.531 1 24.11 175 HIS A C 1
ATOM 1359 O O . HIS A 1 175 ? 2.371 -44.469 -39.312 1 24.11 175 HIS A O 1
ATOM 1365 N N . GLU A 1 176 ? 4.035 -43.625 -38.438 1 23.31 176 GLU A N 1
ATOM 1366 C CA . GLU A 1 176 ? 4.711 -43.656 -39.719 1 23.31 176 GLU A CA 1
ATOM 1367 C C . GLU A 1 176 ? 4.656 -45.062 -40.312 1 23.31 176 GLU A C 1
ATOM 1369 O O . GLU A 1 176 ? 4.242 -45.25 -41.469 1 23.31 176 GLU A O 1
ATOM 1374 N N . LYS A 1 177 ? 5.996 -45.625 -40.562 1 26.12 177 LYS A N 1
ATOM 1375 C CA . LYS A 1 177 ? 6.625 -46.156 -41.781 1 26.12 177 LYS A CA 1
ATOM 1376 C C . LYS A 1 177 ? 6.289 -47.625 -41.969 1 26.12 177 LYS A C 1
ATOM 1378 O O . LYS A 1 177 ? 6.562 -48.438 -41.125 1 26.12 177 LYS A O 1
ATOM 1383 N N . SER A 1 178 ? 5.082 -47.781 -42.5 1 24.59 178 SER A N 1
ATOM 1384 C CA . SER A 1 178 ? 4.695 -49.031 -43.125 1 24.59 178 SER A CA 1
ATOM 1385 C C . SER A 1 178 ? 5.875 -49.688 -43.844 1 24.59 178 SER A C 1
ATOM 1387 O O . SER A 1 178 ? 6.441 -49.125 -44.75 1 24.59 178 SER A O 1
ATOM 1389 N N . ARG A 1 179 ? 6.816 -50.594 -43.094 1 22.91 179 ARG A N 1
ATOM 1390 C CA . ARG A 1 179 ? 7.316 -51.656 -43.938 1 22.91 179 ARG A CA 1
ATOM 1391 C C . ARG A 1 179 ? 6.203 -52.625 -44.312 1 22.91 179 ARG A C 1
ATOM 1393 O O . ARG A 1 179 ? 5.301 -52.875 -43.531 1 22.91 179 ARG A O 1
ATOM 1400 N N . MET B 1 1 ? 0.96 -21.016 -39.469 1 36.25 1 MET B N 1
ATOM 1401 C CA . MET B 1 1 ? 0.309 -19.844 -38.906 1 36.25 1 MET B CA 1
ATOM 1402 C C . MET B 1 1 ? 0.892 -19.484 -37.562 1 36.25 1 MET B C 1
ATOM 1404 O O . MET B 1 1 ? 1.121 -20.359 -36.719 1 36.25 1 MET B O 1
ATOM 1408 N N . PRO B 1 2 ? 1.721 -18.516 -37.375 1 44.09 2 PRO B N 1
ATOM 1409 C CA . PRO B 1 2 ? 2.449 -18.281 -36.125 1 44.09 2 PRO B CA 1
ATOM 1410 C C . PRO B 1 2 ? 1.598 -18.562 -34.875 1 44.09 2 PRO B C 1
ATOM 1412 O O . PRO B 1 2 ? 0.381 -18.359 -34.906 1 44.09 2 PRO B O 1
ATOM 1415 N N . LYS B 1 3 ? 1.785 -19.562 -34.219 1 48 3 LYS B N 1
ATOM 1416 C CA . LYS B 1 3 ? 0.995 -19.938 -33.062 1 48 3 LYS B CA 1
ATOM 1417 C C . LYS B 1 3 ? 0.622 -18.719 -32.219 1 48 3 LYS B C 1
ATOM 1419 O O . LYS B 1 3 ? 1.498 -18 -31.766 1 48 3 LYS B O 1
ATOM 1424 N N . LYS B 1 4 ? -0.403 -17.875 -32.531 1 50.91 4 LYS B N 1
ATOM 1425 C CA . LYS B 1 4 ? -0.966 -16.609 -32.062 1 50.91 4 LYS B CA 1
ATOM 1426 C C . LYS B 1 4 ? -1.117 -16.594 -30.547 1 50.91 4 LYS B C 1
ATOM 1428 O O . LYS B 1 4 ? -1.863 -17.391 -29.984 1 50.91 4 LYS B O 1
ATOM 1433 N N . ASN B 1 5 ? -0.067 -16.5 -29.844 1 61.31 5 ASN B N 1
ATOM 1434 C CA . ASN B 1 5 ? -0.151 -16.344 -28.391 1 61.31 5 ASN B CA 1
ATOM 1435 C C . ASN B 1 5 ? -1.186 -15.281 -28 1 61.31 5 ASN B C 1
ATOM 1437 O O . ASN B 1 5 ? -1.009 -14.102 -28.297 1 61.31 5 ASN B O 1
ATOM 1441 N N . ASP B 1 6 ? -2.533 -15.766 -27.828 1 71.75 6 ASP B N 1
ATOM 1442 C CA . ASP B 1 6 ? -3.791 -15.031 -27.875 1 71.75 6 ASP B CA 1
ATOM 1443 C C . ASP B 1 6 ? -4.062 -14.312 -26.547 1 71.75 6 ASP B C 1
ATOM 1445 O O . ASP B 1 6 ? -4.699 -13.258 -26.531 1 71.75 6 ASP B O 1
ATOM 1449 N N . PHE B 1 7 ? -3.482 -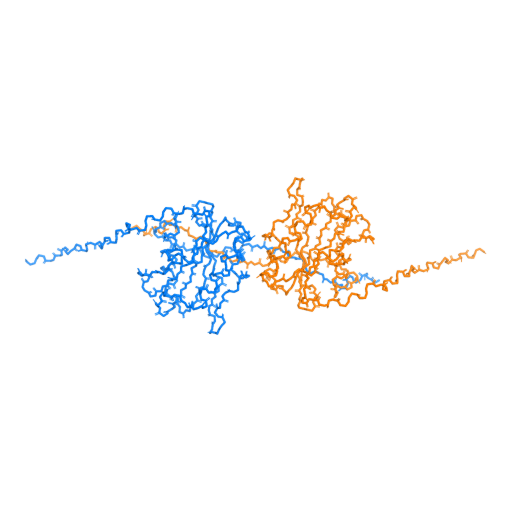14.859 -25.469 1 85.75 7 PHE B N 1
ATOM 1450 C CA . PHE B 1 7 ? -3.975 -14.195 -24.266 1 85.75 7 PHE B CA 1
ATOM 1451 C C . PHE B 1 7 ? -2.848 -13.453 -23.562 1 85.75 7 PHE B C 1
ATOM 1453 O O . PHE B 1 7 ? -1.738 -13.977 -23.422 1 85.75 7 PHE B O 1
ATOM 1460 N N . LYS B 1 8 ? -3.064 -12.305 -23.203 1 90.69 8 LYS B N 1
ATOM 1461 C CA . LYS B 1 8 ? -2.068 -11.391 -22.656 1 90.69 8 LYS B CA 1
ATOM 1462 C C . LYS B 1 8 ? -2.357 -11.078 -21.188 1 90.69 8 LYS B C 1
ATOM 1464 O O . LYS B 1 8 ? -3.5 -10.789 -20.828 1 90.69 8 LYS B O 1
ATOM 1469 N N . LEU B 1 9 ? -1.296 -11.219 -20.375 1 91.81 9 LEU B N 1
ATOM 1470 C CA . LEU B 1 9 ? -1.359 -10.836 -18.969 1 91.81 9 LEU B CA 1
ATOM 1471 C C . LEU B 1 9 ? -0.424 -9.664 -18.688 1 91.81 9 LEU B C 1
ATOM 1473 O O . LEU B 1 9 ? 0.79 -9.773 -18.875 1 91.81 9 LEU B O 1
ATOM 1477 N N . ASP B 1 10 ? -0.988 -8.531 -18.234 1 93.94 10 ASP B N 1
ATOM 1478 C CA . ASP B 1 10 ? -0.193 -7.328 -18 1 93.94 10 ASP B CA 1
ATOM 1479 C C . ASP B 1 10 ? 0.719 -7.504 -16.797 1 93.94 10 ASP B C 1
ATOM 1481 O O . ASP B 1 10 ? 0.304 -8.055 -15.766 1 93.94 10 ASP B O 1
ATOM 1485 N N . VAL B 1 11 ? 1.957 -7.105 -16.969 1 94.25 11 VAL B N 1
ATOM 1486 C CA . VAL B 1 11 ? 2.926 -7.039 -15.883 1 94.25 11 VAL B CA 1
ATOM 1487 C C . VAL B 1 11 ? 3.184 -5.578 -15.516 1 94.25 11 VAL B C 1
ATOM 1489 O O . VAL B 1 11 ? 3.365 -4.73 -16.391 1 94.25 11 VAL B O 1
ATOM 1492 N N . VAL B 1 12 ? 3.141 -5.348 -14.188 1 95.12 12 VAL B N 1
ATOM 1493 C CA . VAL B 1 12 ? 3.303 -3.953 -13.789 1 95.12 12 VAL B CA 1
ATOM 1494 C C . VAL B 1 12 ? 4.391 -3.846 -12.719 1 95.12 12 VAL B C 1
ATOM 1496 O O . VAL B 1 12 ? 4.727 -4.836 -12.07 1 95.12 12 VAL B O 1
ATOM 1499 N N . SER B 1 13 ? 4.938 -2.656 -12.656 1 91.81 13 SER B N 1
ATOM 1500 C CA . SER B 1 13 ? 5.801 -2.221 -11.562 1 91.81 13 SER B CA 1
ATOM 1501 C C . SER B 1 13 ? 5.332 -0.894 -10.977 1 91.81 13 SER B C 1
ATOM 1503 O O . SER B 1 13 ? 4.516 -0.197 -11.586 1 91.81 13 SER B O 1
ATOM 1505 N N . VAL B 1 14 ? 5.691 -0.641 -9.82 1 88.12 14 VAL B N 1
ATOM 1506 C CA . VAL B 1 14 ? 5.246 0.564 -9.133 1 88.12 14 VAL B CA 1
ATOM 1507 C C . VAL B 1 14 ? 6.414 1.54 -8.992 1 88.12 14 VAL B C 1
ATOM 1509 O O . VAL B 1 14 ? 7.527 1.139 -8.641 1 88.12 14 VAL B O 1
ATOM 1512 N N . ARG B 1 15 ? 6.082 2.777 -9.281 1 89 15 ARG B N 1
ATOM 1513 C CA . ARG B 1 15 ? 7.137 3.777 -9.164 1 89 15 ARG B CA 1
ATOM 1514 C C . ARG B 1 15 ? 6.617 5.047 -8.5 1 89 15 ARG B C 1
ATOM 1516 O O . ARG B 1 15 ? 5.434 5.371 -8.609 1 89 15 ARG B O 1
ATOM 1523 N N . LEU B 1 16 ? 7.5 5.711 -7.746 1 91.12 16 LEU B N 1
ATOM 1524 C CA . LEU B 1 16 ? 7.238 7.047 -7.219 1 91.12 16 LEU B CA 1
ATOM 1525 C C . LEU B 1 16 ? 7.609 8.117 -8.242 1 91.12 16 LEU B C 1
ATOM 1527 O O . LEU B 1 16 ? 8.672 8.047 -8.867 1 91.12 16 LEU B O 1
ATOM 1531 N N . VAL B 1 17 ? 6.664 9.023 -8.438 1 93.12 17 VAL B N 1
ATOM 1532 C CA . VAL B 1 17 ? 6.922 10.141 -9.336 1 93.12 17 VAL B CA 1
ATOM 1533 C C . VAL B 1 17 ? 7.035 11.438 -8.531 1 93.12 17 VAL B C 1
ATOM 1535 O O . VAL B 1 17 ? 6.207 11.703 -7.66 1 93.12 17 VAL B O 1
ATOM 1538 N N . LYS B 1 18 ? 7.977 12.195 -8.828 1 93.31 18 LYS B N 1
ATOM 1539 C CA . LYS B 1 18 ? 8.188 13.461 -8.133 1 93.31 18 LYS B CA 1
ATOM 1540 C C . LYS B 1 18 ? 7.379 14.586 -8.766 1 93.31 18 LYS B C 1
ATOM 1542 O O . LYS B 1 18 ? 7.402 14.758 -9.992 1 93.31 18 LYS B O 1
ATOM 1547 N N 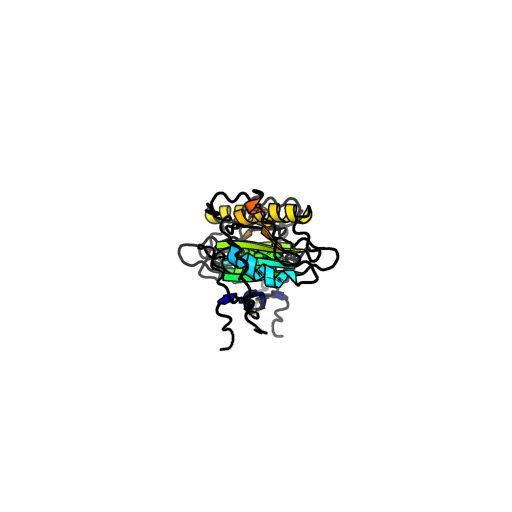. ASP B 1 19 ? 6.652 15.273 -7.949 1 93.94 19 ASP B N 1
ATOM 1548 C CA . ASP B 1 19 ? 5.953 16.484 -8.352 1 93.94 19 ASP B CA 1
ATOM 1549 C C . ASP B 1 19 ? 6.707 17.734 -7.898 1 93.94 19 ASP B C 1
ATOM 1551 O O . ASP B 1 19 ? 7.832 17.641 -7.398 1 93.94 19 ASP B O 1
ATOM 1555 N N . ALA B 1 20 ? 6.137 18.938 -8.195 1 92.69 20 ALA B N 1
ATOM 1556 C CA . ALA B 1 20 ? 6.746 20.172 -7.73 1 92.69 20 ALA B CA 1
ATOM 1557 C C . ALA B 1 20 ? 6.863 20.203 -6.211 1 92.69 20 ALA B C 1
ATOM 1559 O O . ALA B 1 20 ? 5.879 19.969 -5.504 1 92.69 20 ALA B O 1
ATOM 1560 N N . PRO B 1 21 ? 8.016 20.453 -5.777 1 94.38 21 PRO B N 1
ATOM 1561 C CA . PRO B 1 21 ? 8.195 20.469 -4.324 1 94.38 21 PRO B CA 1
ATOM 1562 C C . PRO B 1 21 ? 7.555 21.688 -3.66 1 94.38 21 PRO B C 1
ATOM 1564 O O . PRO B 1 21 ? 7.148 22.625 -4.348 1 94.38 21 PRO B O 1
ATOM 1567 N N . ILE B 1 22 ? 7.363 21.562 -2.355 1 92.06 22 ILE B N 1
ATOM 1568 C CA . ILE B 1 22 ? 6.934 22.688 -1.535 1 92.06 22 ILE B CA 1
ATOM 1569 C C . ILE B 1 22 ? 8.156 23.375 -0.925 1 92.06 22 ILE B C 1
ATOM 1571 O O . ILE B 1 22 ? 9.016 22.719 -0.339 1 92.06 22 ILE B O 1
ATOM 1575 N N . TYR B 1 23 ? 8.164 24.641 -1.051 1 90.75 23 TYR B N 1
ATOM 1576 C CA . TYR B 1 23 ? 9.266 25.422 -0.487 1 90.75 23 TYR B CA 1
ATOM 1577 C C . TYR B 1 23 ? 8.812 26.172 0.766 1 90.75 23 TYR B C 1
ATOM 1579 O O . TYR B 1 23 ? 7.66 26.594 0.865 1 90.75 23 TYR B O 1
ATOM 1587 N N . SER B 1 24 ? 9.75 26.141 1.657 1 87.88 24 SER B N 1
ATOM 1588 C CA . SER B 1 24 ? 9.477 26.859 2.902 1 87.88 24 SER B CA 1
ATOM 1589 C C . SER B 1 24 ? 10.703 27.625 3.377 1 87.88 24 SER B C 1
ATOM 1591 O O . SER B 1 24 ? 11.836 27.266 3.053 1 87.88 24 SER B O 1
ATOM 1593 N N . GLU B 1 25 ? 10.43 28.734 4.082 1 85.38 25 GLU B N 1
ATOM 1594 C CA . GLU B 1 25 ? 11.5 29.5 4.707 1 85.38 25 GLU B CA 1
ATOM 1595 C C . GLU B 1 25 ? 11.938 28.875 6.027 1 85.38 25 GLU B C 1
ATOM 1597 O O . GLU B 1 25 ? 12.992 29.219 6.57 1 85.38 25 GLU B O 1
ATOM 1602 N N . HIS B 1 26 ? 11.148 27.984 6.465 1 83.44 26 HIS B N 1
ATOM 1603 C CA . HIS B 1 26 ? 11.414 27.328 7.742 1 83.44 26 HIS B CA 1
ATOM 1604 C C . HIS B 1 26 ? 11.812 25.859 7.543 1 83.44 26 HIS B C 1
ATOM 1606 O O . HIS B 1 26 ? 11.414 25.234 6.559 1 83.44 26 HIS B O 1
ATOM 1612 N N . THR B 1 27 ? 12.547 25.406 8.508 1 82.75 27 THR B N 1
ATOM 1613 C CA . THR B 1 27 ? 12.93 24 8.492 1 82.75 27 THR B CA 1
ATOM 1614 C C . THR B 1 27 ? 11.742 23.109 8.82 1 82.75 27 THR B C 1
ATOM 1616 O O . THR B 1 27 ? 10.719 23.578 9.32 1 82.75 27 THR B O 1
ATOM 1619 N N . PHE B 1 28 ? 11.875 21.828 8.414 1 83.31 28 PHE B N 1
ATOM 1620 C CA . PHE B 1 28 ? 10.859 20.828 8.711 1 83.31 28 PHE B CA 1
ATOM 1621 C C . PHE B 1 28 ? 11.477 19.594 9.344 1 83.31 28 PHE B C 1
ATOM 1623 O O . PHE B 1 28 ? 11.289 18.484 8.852 1 83.31 28 PHE B O 1
ATOM 1630 N N . ASN B 1 29 ? 12.109 19.828 10.406 1 83.06 29 ASN B N 1
ATOM 1631 C CA . ASN B 1 29 ? 12.938 18.75 10.961 1 83.06 29 ASN B CA 1
ATOM 1632 C C . ASN B 1 29 ? 12.188 17.969 12.039 1 83.06 29 ASN B C 1
ATOM 1634 O O . ASN B 1 29 ? 12.758 17.078 12.664 1 83.06 29 ASN B O 1
ATOM 1638 N N . ASN B 1 30 ? 10.969 18.391 12.281 1 82.12 30 ASN B N 1
ATOM 1639 C CA . ASN B 1 30 ? 10.109 17.656 13.211 1 82.12 30 ASN B CA 1
ATOM 1640 C C . ASN B 1 30 ? 8.641 17.75 12.812 1 82.12 30 ASN B C 1
ATOM 1642 O O . ASN B 1 30 ? 8.273 18.562 11.969 1 82.12 30 ASN B O 1
ATOM 1646 N N . PRO B 1 31 ? 7.84 16.922 13.43 1 82.31 31 PRO B N 1
ATOM 1647 C CA . PRO B 1 31 ? 6.43 16.844 13.039 1 82.31 31 PRO B CA 1
ATOM 1648 C C . PRO B 1 31 ? 5.703 18.172 13.211 1 82.31 31 PRO B C 1
ATOM 1650 O O . PRO B 1 31 ? 4.855 18.531 12.383 1 82.31 31 PRO B O 1
ATOM 1653 N N . ALA B 1 32 ? 6.047 18.875 14.203 1 83.81 32 ALA B N 1
ATOM 1654 C CA . ALA B 1 32 ? 5.402 20.172 14.438 1 83.81 32 ALA B CA 1
ATOM 1655 C C . ALA B 1 32 ? 5.727 21.156 13.32 1 83.81 32 ALA B C 1
ATOM 1657 O O . ALA B 1 32 ? 4.848 21.875 12.852 1 83.81 32 ALA B O 1
ATOM 1658 N N . ASP B 1 33 ? 7.047 21.172 12.891 1 88.12 33 ASP B N 1
ATOM 1659 C CA . ASP B 1 33 ? 7.473 22.016 11.781 1 88.12 33 ASP B CA 1
ATOM 1660 C C . ASP B 1 33 ? 6.742 21.656 10.492 1 88.12 33 ASP B C 1
ATOM 1662 O O . ASP B 1 33 ? 6.293 22.531 9.758 1 88.12 33 ASP B O 1
ATOM 1666 N N . ILE B 1 34 ? 6.605 20.422 10.328 1 89.06 34 ILE B N 1
ATOM 1667 C CA . ILE B 1 34 ? 5.969 19.922 9.109 1 89.06 34 ILE B CA 1
ATOM 1668 C C . ILE B 1 34 ? 4.5 20.344 9.094 1 89.06 34 ILE B C 1
ATOM 1670 O O . ILE B 1 34 ? 3.99 20.797 8.07 1 89.06 34 ILE B O 1
ATOM 1674 N N . ALA B 1 35 ? 3.9 20.172 10.219 1 87.5 35 ALA B N 1
ATOM 1675 C CA . ALA B 1 35 ? 2.494 20.547 10.344 1 87.5 35 ALA B CA 1
ATOM 1676 C C . ALA B 1 35 ? 2.293 22.016 10.031 1 87.5 35 ALA B C 1
ATOM 1678 O O . ALA B 1 35 ? 1.324 22.391 9.367 1 87.5 35 ALA B O 1
ATOM 1679 N N . ALA B 1 36 ? 3.205 22.797 10.484 1 89.38 36 ALA B N 1
ATOM 1680 C CA . ALA B 1 36 ? 3.113 24.234 10.258 1 89.38 36 ALA B CA 1
ATOM 1681 C C . ALA B 1 36 ? 3.254 24.562 8.781 1 89.38 36 ALA B C 1
ATOM 1683 O O . ALA B 1 36 ? 2.455 25.328 8.227 1 89.38 36 ALA B O 1
ATOM 1684 N N . VAL B 1 37 ? 4.227 24 8.141 1 90.25 37 VAL B N 1
ATOM 1685 C CA . VAL B 1 37 ? 4.5 24.266 6.73 1 90.25 37 VAL B CA 1
ATOM 1686 C C . VAL B 1 37 ? 3.33 23.766 5.883 1 90.25 37 VAL B C 1
ATOM 1688 O O . VAL B 1 37 ? 2.836 24.484 5.016 1 90.25 37 VAL B O 1
ATOM 1691 N N . MET B 1 38 ? 2.904 22.578 6.172 1 92.56 38 MET B N 1
ATOM 1692 C CA . MET B 1 38 ? 1.799 22.016 5.406 1 92.56 38 MET B CA 1
ATOM 1693 C C . MET B 1 38 ? 0.5 22.766 5.691 1 92.56 38 MET B C 1
ATOM 1695 O O . MET B 1 38 ? -0.344 22.906 4.809 1 92.56 38 MET B O 1
ATOM 1699 N N . GLY B 1 39 ? 0.373 23.109 6.969 1 91.69 39 GLY B N 1
ATOM 1700 C CA . GLY B 1 39 ? -0.785 23.922 7.312 1 91.69 39 GLY B CA 1
ATOM 1701 C C . GLY B 1 39 ? -0.895 25.188 6.484 1 91.69 39 GLY B C 1
ATOM 1702 O O . GLY B 1 39 ? -1.977 25.531 6 1 91.69 39 GLY B O 1
ATOM 1703 N N . ASP B 1 40 ? 0.187 25.859 6.316 1 89.69 40 ASP B N 1
ATOM 1704 C CA . ASP B 1 40 ? 0.216 27.078 5.516 1 89.69 40 ASP B CA 1
ATOM 1705 C C . ASP B 1 40 ? -0.216 26.797 4.078 1 89.69 40 ASP B C 1
ATOM 1707 O O . ASP B 1 40 ? -0.911 27.609 3.465 1 89.69 40 ASP B O 1
ATOM 1711 N N . CYS B 1 41 ? 0.145 25.703 3.631 1 89.44 41 CYS B N 1
ATOM 1712 C CA . CYS B 1 41 ? -0.155 25.312 2.26 1 89.44 41 CYS B CA 1
ATOM 1713 C C . CYS B 1 41 ? -1.614 24.891 2.121 1 89.44 41 CYS B C 1
ATOM 1715 O O . CYS B 1 41 ? -2.301 25.312 1.19 1 89.44 41 CYS B O 1
ATOM 1717 N N . MET B 1 42 ? -2.145 24.203 3.061 1 92.5 42 MET B N 1
ATOM 1718 C CA . MET B 1 42 ? -3.406 23.484 2.902 1 92.5 42 MET B CA 1
ATOM 1719 C C . MET B 1 42 ? -4.574 24.328 3.414 1 92.5 42 MET B C 1
ATOM 1721 O O . MET B 1 42 ? -5.727 24.078 3.051 1 92.5 42 MET B O 1
ATOM 1725 N N . CYS B 1 43 ? -4.301 25.219 4.293 1 89 43 CYS B N 1
ATOM 1726 C CA . CYS B 1 43 ? -5.367 26.016 4.887 1 89 43 CYS B CA 1
ATOM 1727 C C . CYS B 1 43 ? -6.102 26.828 3.824 1 89 43 CYS B C 1
ATOM 1729 O O . CYS B 1 43 ? -7.211 27.297 4.059 1 89 43 CYS B O 1
ATOM 1731 N N . GLN B 1 44 ? -5.477 26.938 2.674 1 85.69 44 GLN B N 1
ATOM 1732 C CA . GLN B 1 44 ? -6.051 27.766 1.623 1 85.69 44 GLN B CA 1
ATOM 1733 C C . GLN B 1 44 ? -6.867 26.922 0.643 1 85.69 44 GLN B C 1
ATOM 1735 O O . GLN B 1 44 ? -7.477 27.469 -0.284 1 85.69 44 GLN B O 1
ATOM 1740 N N . PHE B 1 45 ? -6.926 25.719 0.887 1 88.44 45 PHE B N 1
ATOM 1741 C CA . PHE B 1 45 ? -7.672 24.859 -0.025 1 88.44 45 PHE B CA 1
ATOM 1742 C C . PHE B 1 45 ? -9.172 25.047 0.162 1 88.44 45 PHE B C 1
ATOM 1744 O O . PHE B 1 45 ? -9.641 25.328 1.271 1 88.44 45 PHE B O 1
ATOM 1751 N N . ASP B 1 46 ? -9.906 24.844 -0.913 1 88.06 46 ASP B N 1
ATOM 1752 C CA . ASP B 1 46 ? -11.352 25.062 -0.893 1 88.06 46 ASP B CA 1
ATOM 1753 C C . ASP B 1 46 ? -12.094 23.734 -0.745 1 88.06 46 ASP B C 1
ATOM 1755 O O . ASP B 1 46 ? -13.32 23.688 -0.844 1 88.06 46 ASP B O 1
ATOM 1759 N N . ARG B 1 47 ? -11.359 22.703 -0.572 1 88.75 47 ARG B N 1
ATOM 1760 C CA . ARG B 1 47 ? -11.914 21.375 -0.341 1 88.75 47 ARG B CA 1
ATOM 1761 C C . ARG B 1 47 ? -11.062 20.594 0.66 1 88.75 47 ARG B C 1
ATOM 1763 O O . ARG B 1 47 ? -9.914 20.953 0.915 1 88.75 47 ARG B O 1
ATOM 1770 N N . GLU B 1 48 ? -11.695 19.594 1.205 1 89.62 48 GLU B N 1
ATOM 1771 C CA . GLU B 1 48 ? -10.938 18.766 2.146 1 89.62 48 GLU B CA 1
ATOM 1772 C C . GLU B 1 48 ? -9.891 17.922 1.426 1 89.62 48 GLU B C 1
ATOM 1774 O O . GLU B 1 48 ? -10.211 17.203 0.478 1 89.62 48 GLU B O 1
ATOM 1779 N N . VAL B 1 49 ? -8.727 18.094 1.827 1 91.88 49 VAL B N 1
ATOM 1780 C CA . VAL B 1 49 ? -7.609 17.328 1.272 1 91.88 49 VAL B CA 1
ATOM 1781 C C . VAL B 1 49 ? -6.867 16.609 2.395 1 91.88 49 VAL B C 1
ATOM 1783 O O . VAL B 1 49 ? -6.629 17.188 3.459 1 91.88 49 VAL B O 1
ATOM 1786 N N . VAL B 1 50 ? -6.621 15.336 2.164 1 94.12 50 VAL B N 1
ATOM 1787 C CA . VAL B 1 50 ? -5.793 14.57 3.09 1 94.12 50 VAL B CA 1
ATOM 1788 C C . VAL B 1 50 ? -4.391 14.406 2.514 1 94.12 50 VAL B C 1
ATOM 1790 O O . VAL B 1 50 ? -4.223 13.945 1.384 1 94.12 50 VAL B O 1
ATOM 1793 N N . CYS B 1 51 ? -3.463 14.797 3.312 1 95.31 51 CYS B N 1
ATOM 1794 C CA . CYS B 1 51 ? -2.053 14.695 2.949 1 95.31 51 CYS B CA 1
ATOM 1795 C C . CYS B 1 51 ? -1.337 13.68 3.828 1 95.31 51 CYS B C 1
ATOM 1797 O O . CYS B 1 51 ? -1.55 13.641 5.043 1 95.31 51 CYS B O 1
ATOM 1799 N N . VAL B 1 52 ? -0.563 12.875 3.207 1 96.81 52 VAL B N 1
ATOM 1800 C CA . VAL B 1 52 ? 0.284 11.914 3.914 1 96.81 52 VAL B CA 1
ATOM 1801 C C . VAL B 1 52 ? 1.722 12.43 3.951 1 96.81 52 VAL B C 1
ATOM 1803 O O . VAL B 1 52 ? 2.287 12.789 2.914 1 96.81 52 VAL B O 1
ATOM 1806 N N . VAL B 1 53 ? 2.277 12.508 5.109 1 97.12 53 VAL B N 1
ATOM 1807 C CA . VAL B 1 53 ? 3.689 12.828 5.285 1 97.12 53 VAL B CA 1
ATOM 1808 C C . VAL B 1 53 ? 4.473 11.555 5.609 1 97.12 53 VAL B C 1
ATOM 1810 O O . VAL B 1 53 ? 4.219 10.906 6.629 1 97.12 53 VAL B O 1
ATOM 1813 N N . ASN B 1 54 ? 5.344 11.211 4.746 1 97.06 54 ASN B N 1
ATOM 1814 C CA . ASN B 1 54 ? 6.207 10.062 4.969 1 97.06 54 ASN B CA 1
ATOM 1815 C C . ASN B 1 54 ? 7.484 10.453 5.711 1 97.06 54 ASN B C 1
ATOM 1817 O O . ASN B 1 54 ? 8.203 11.359 5.281 1 97.06 54 ASN B O 1
ATOM 1821 N N . LEU B 1 55 ? 7.766 9.688 6.773 1 96.94 55 LEU B N 1
ATOM 1822 C CA . LEU B 1 55 ? 8.844 10.109 7.66 1 96.94 55 LEU B CA 1
ATOM 1823 C C . LEU B 1 55 ? 9.945 9.055 7.715 1 96.94 55 LEU B C 1
ATOM 1825 O O . LEU B 1 55 ? 9.672 7.855 7.629 1 96.94 55 LEU B O 1
ATOM 1829 N N . ARG B 1 56 ? 11.117 9.602 7.938 1 95.31 56 ARG B N 1
ATOM 1830 C CA . ARG B 1 56 ? 12.242 8.742 8.281 1 95.31 56 ARG B CA 1
ATOM 1831 C C . ARG B 1 56 ? 12.164 8.297 9.734 1 95.31 56 ARG B C 1
ATOM 1833 O O . ARG B 1 56 ? 11.281 8.727 10.477 1 95.31 56 ARG B O 1
ATOM 1840 N N . SER B 1 57 ? 13.102 7.43 10.078 1 93.94 57 SER B N 1
ATOM 1841 C CA . SER B 1 57 ? 13.156 6.953 11.453 1 93.94 57 SER B CA 1
ATOM 1842 C C . SER B 1 57 ? 13.445 8.094 12.422 1 93.94 57 SER B C 1
ATOM 1844 O O . SER B 1 57 ? 13.078 8.031 13.594 1 93.94 57 SER B O 1
ATOM 1846 N N . ASP B 1 58 ? 14.094 9.141 11.922 1 93.19 58 ASP B N 1
ATOM 1847 C CA . ASP B 1 58 ? 14.398 10.289 12.773 1 93.19 58 ASP B CA 1
ATOM 1848 C C . ASP B 1 58 ? 13.281 11.32 12.719 1 93.19 58 ASP B C 1
ATOM 1850 O O . ASP B 1 58 ? 13.445 12.453 13.188 1 93.19 58 ASP B O 1
ATOM 1854 N N . LEU B 1 59 ? 12.195 11.047 12.039 1 92.69 59 LEU B N 1
ATOM 1855 C CA . LEU B 1 59 ? 10.953 11.812 11.992 1 92.69 59 LEU B CA 1
ATOM 1856 C C . LEU B 1 59 ? 11.086 13.008 11.07 1 92.69 59 LEU B C 1
ATOM 1858 O O . LEU B 1 59 ? 10.227 13.898 11.062 1 92.69 59 LEU B O 1
ATOM 1862 N N . LYS B 1 60 ? 12.227 13.016 10.305 1 93.81 60 LYS B N 1
ATOM 1863 C CA . LYS B 1 60 ? 12.305 13.984 9.211 1 93.81 60 LYS B CA 1
ATOM 1864 C C . LYS B 1 60 ? 11.508 13.523 8 1 93.81 60 LYS B C 1
ATOM 1866 O O . LYS B 1 60 ? 11.477 12.328 7.695 1 93.81 60 LYS B O 1
ATOM 1871 N N . PRO B 1 61 ? 10.961 14.461 7.297 1 95 61 PRO B N 1
ATOM 1872 C CA . PRO B 1 61 ? 10.125 14.055 6.164 1 95 61 PRO B CA 1
ATOM 1873 C C . PRO B 1 61 ? 10.945 13.547 4.977 1 95 61 PRO B C 1
ATOM 1875 O O . PRO B 1 61 ? 12.008 14.102 4.676 1 95 61 PRO B O 1
ATOM 1878 N N . ILE B 1 62 ? 10.477 12.422 4.461 1 95.44 62 ILE B N 1
ATOM 1879 C CA . ILE B 1 62 ? 10.969 11.953 3.17 1 95.44 62 ILE B CA 1
ATOM 1880 C C . ILE B 1 62 ? 10.289 12.734 2.045 1 95.44 62 ILE B C 1
ATOM 1882 O O . ILE B 1 62 ? 10.961 13.273 1.161 1 95.44 62 ILE B O 1
ATOM 1886 N N . ASN B 1 63 ? 9.008 12.836 2.066 1 96.06 63 ASN B N 1
ATOM 1887 C CA . ASN B 1 63 ? 8.141 13.492 1.087 1 96.06 63 ASN B CA 1
ATOM 1888 C C . ASN B 1 63 ? 6.703 13.578 1.578 1 96.06 63 ASN B C 1
ATOM 1890 O O . ASN B 1 63 ? 6.375 13.078 2.654 1 96.06 63 ASN B O 1
ATOM 1894 N N . VAL B 1 64 ? 5.883 14.281 0.77 1 96.25 64 VAL B N 1
ATOM 1895 C CA . VAL B 1 64 ? 4.453 14.344 1.055 1 96.25 64 VAL B CA 1
ATOM 1896 C C . VAL B 1 64 ? 3.662 13.914 -0.177 1 96.25 64 VAL B C 1
ATOM 1898 O O . VAL B 1 64 ? 4.152 14.008 -1.304 1 96.25 64 VAL B O 1
ATOM 1901 N N . HIS B 1 65 ? 2.51 13.367 0.139 1 95.69 65 HIS B N 1
ATOM 1902 C CA . HIS B 1 65 ? 1.592 12.914 -0.897 1 95.69 65 HIS B CA 1
ATOM 1903 C C . HIS B 1 65 ? 0.163 13.359 -0.606 1 95.69 65 HIS B C 1
ATOM 1905 O O . HIS B 1 65 ? -0.373 13.078 0.468 1 95.69 65 HIS B O 1
ATOM 1911 N N . PHE B 1 66 ? -0.391 14.094 -1.565 1 93.62 66 PHE B N 1
ATOM 1912 C CA . PHE B 1 66 ? -1.802 14.438 -1.452 1 93.62 66 PHE B CA 1
ATOM 1913 C C . PHE B 1 66 ? -2.684 13.281 -1.896 1 93.62 66 PHE B C 1
ATOM 1915 O O . PHE B 1 66 ? -2.881 13.07 -3.096 1 93.62 66 PHE B O 1
ATOM 1922 N N . ALA B 1 67 ? -3.178 12.57 -0.888 1 90.62 67 ALA B N 1
ATOM 1923 C CA . ALA B 1 67 ? -3.781 11.258 -1.113 1 90.62 67 ALA B CA 1
ATOM 1924 C C . ALA B 1 67 ? -5.262 11.391 -1.471 1 90.62 67 ALA B C 1
ATOM 1926 O O . ALA B 1 67 ? -5.824 10.523 -2.139 1 90.62 67 ALA B O 1
ATOM 1927 N N . SER B 1 68 ? -5.977 12.242 -0.906 1 84.38 68 SER B N 1
ATOM 1928 C CA . SER B 1 68 ? -7.402 12.414 -1.162 1 84.38 68 SER B CA 1
ATOM 1929 C C . SER B 1 68 ? -7.762 13.891 -1.316 1 84.38 68 SER B C 1
ATOM 1931 O O . SER B 1 68 ? -7.309 14.727 -0.536 1 84.38 68 SER B O 1
ATOM 1933 N N . VAL B 1 69 ? -8.398 14.148 -2.35 1 75.31 69 VAL B N 1
ATOM 1934 C CA . VAL B 1 69 ? -8.906 15.5 -2.59 1 75.31 69 VAL B CA 1
ATOM 1935 C C . VAL B 1 69 ? -10.438 15.477 -2.648 1 75.31 69 VAL B C 1
ATOM 1937 O O . VAL B 1 69 ? -11.016 14.805 -3.502 1 75.31 69 VAL B O 1
ATOM 1940 N N . GLY B 1 70 ? -1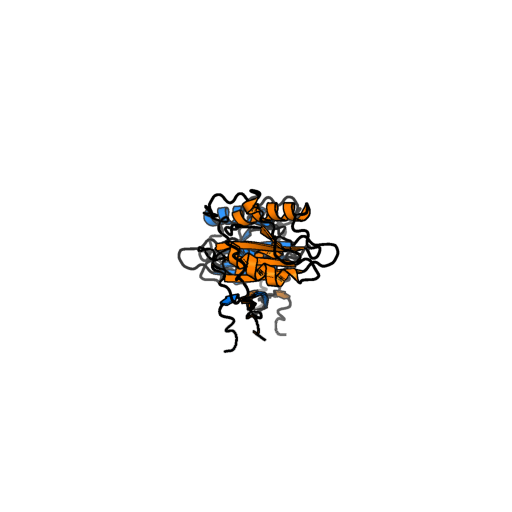1.109 15.766 -1.482 1 66.5 70 GLY B N 1
ATOM 1941 C CA . GLY B 1 70 ? -12.523 15.719 -1.144 1 66.5 70 GLY B CA 1
ATOM 1942 C C . GLY B 1 70 ? -13.43 16.047 -2.318 1 66.5 70 GLY B C 1
ATOM 1943 O O . GLY B 1 70 ? -13.188 17 -3.055 1 66.5 70 GLY B O 1
ATOM 1944 N N . SER B 1 71 ? -13.789 15.055 -3.191 1 52.09 71 SER B N 1
ATOM 1945 C CA . SER B 1 71 ? -15.062 15.406 -3.805 1 52.09 71 SER B CA 1
ATOM 1946 C C . SER B 1 71 ? -16.156 15.562 -2.754 1 52.09 71 SER B C 1
ATOM 1948 O O . SER B 1 71 ? -15.969 15.203 -1.591 1 52.09 71 SER B O 1
ATOM 1950 N N . LEU B 1 72 ? -17.469 16.078 -3.119 1 43.78 72 LEU B N 1
ATOM 1951 C CA . LEU B 1 72 ? -18.656 16.359 -2.33 1 43.78 72 LEU B CA 1
ATOM 1952 C C . LEU B 1 72 ? -18.844 15.344 -1.214 1 43.78 72 LEU B C 1
ATOM 1954 O O . LEU B 1 72 ? -19.109 15.703 -0.068 1 43.78 72 LEU B O 1
ATOM 1958 N N . ASN B 1 73 ? -19.312 14.086 -1.415 1 45.19 73 ASN B N 1
ATOM 1959 C CA . ASN B 1 73 ? -19.938 13.18 -0.458 1 45.19 73 ASN B CA 1
ATOM 1960 C C . ASN B 1 73 ? -18.922 12.203 0.132 1 45.19 73 ASN B C 1
ATOM 1962 O O . ASN B 1 73 ? -19.234 11.469 1.07 1 45.19 73 ASN B O 1
ATOM 1966 N N . GLU B 1 74 ? -17.859 11.734 -0.524 1 50.41 74 GLU B N 1
ATOM 1967 C CA . GLU B 1 74 ? -17.219 10.5 -0.101 1 50.41 74 GLU B CA 1
ATOM 1968 C C . GLU B 1 74 ? -15.867 10.781 0.566 1 50.41 74 GLU B C 1
ATOM 1970 O O . GLU B 1 74 ? -14.836 10.828 -0.103 1 50.41 74 GLU B O 1
ATOM 1975 N N . ALA B 1 75 ? -15.719 11.641 1.426 1 49.59 75 ALA B N 1
ATOM 1976 C CA . ALA B 1 75 ? -14.531 12.234 2.037 1 49.59 75 ALA B CA 1
ATOM 1977 C C . ALA B 1 75 ? -13.578 11.156 2.547 1 49.59 75 ALA B C 1
ATOM 1979 O O . ALA B 1 75 ? -12.367 11.375 2.623 1 49.59 75 ALA B O 1
ATOM 1980 N N . MET B 1 76 ? -14.078 10.023 3.166 1 60.69 76 MET B N 1
ATOM 1981 C CA . MET B 1 76 ? -13.094 9.352 4.004 1 60.69 76 MET B CA 1
ATOM 1982 C C . MET B 1 76 ? -12.062 8.625 3.15 1 60.69 76 MET B C 1
ATOM 1984 O O . MET B 1 76 ? -12.422 7.824 2.283 1 60.69 76 MET B O 1
ATOM 1988 N N . ALA B 1 77 ? -10.844 9.141 3.113 1 79.44 77 ALA B N 1
ATOM 1989 C CA . ALA B 1 77 ? -9.742 8.492 2.4 1 79.44 77 ALA B CA 1
ATOM 1990 C C . ALA B 1 77 ? -9.617 7.023 2.795 1 79.44 77 ALA B C 1
ATOM 1992 O O . ALA B 1 77 ? -9.641 6.691 3.982 1 79.44 77 ALA B O 1
ATOM 1993 N N . HIS B 1 78 ? -9.75 6.18 1.781 1 84.25 78 HIS B N 1
ATOM 1994 C CA . HIS B 1 78 ? -9.539 4.758 2.033 1 84.25 78 HIS B CA 1
ATOM 1995 C C . HIS B 1 78 ? -8.086 4.477 2.408 1 84.25 78 HIS B C 1
ATOM 1997 O O . HIS B 1 78 ? -7.168 5.07 1.835 1 84.25 78 HIS B O 1
ATOM 2003 N N . PRO B 1 79 ? -7.879 3.566 3.338 1 89 79 PRO B N 1
ATOM 2004 C CA . PRO B 1 79 ? -6.52 3.221 3.75 1 89 79 PRO B CA 1
ATOM 2005 C C . PRO B 1 79 ? -5.605 2.902 2.566 1 89 79 PRO B C 1
ATOM 2007 O O . PRO B 1 79 ? -4.426 3.252 2.58 1 89 79 PRO B O 1
ATOM 2010 N N . ARG B 1 80 ? -6.211 2.4 1.542 1 85.31 80 ARG B N 1
ATOM 2011 C CA . ARG B 1 80 ? -5.434 2.061 0.352 1 85.31 80 ARG B CA 1
ATOM 2012 C C . ARG B 1 80 ? -4.77 3.299 -0.24 1 85.31 80 ARG B C 1
ATOM 2014 O O . ARG B 1 80 ? -3.598 3.254 -0.625 1 85.31 80 ARG B O 1
ATOM 2021 N N . GLU B 1 81 ? -5.52 4.336 -0.22 1 87.5 81 GLU B N 1
ATOM 2022 C CA . GLU B 1 81 ? -5.008 5.582 -0.783 1 87.5 81 GLU B CA 1
ATOM 2023 C C . GLU B 1 81 ? -3.941 6.195 0.118 1 87.5 81 GLU B C 1
ATOM 2025 O O . GLU B 1 81 ? -2.971 6.781 -0.369 1 87.5 81 GLU B O 1
ATOM 2030 N N . LEU B 1 82 ? -4.074 5.977 1.314 1 91.81 82 LEU B N 1
ATOM 2031 C CA . LEU B 1 82 ? -3.205 6.621 2.295 1 91.81 82 LEU B CA 1
ATOM 2032 C C . LEU B 1 82 ? -1.86 5.91 2.385 1 91.81 82 LEU B C 1
ATOM 2034 O O . LEU B 1 82 ? -0.839 6.535 2.676 1 91.81 82 LEU B O 1
ATOM 2038 N N . PHE B 1 83 ? -1.856 4.641 1.985 1 92.44 83 PHE B N 1
ATOM 2039 C CA . PHE B 1 83 ? -0.633 3.863 2.15 1 92.44 83 PHE B CA 1
ATOM 2040 C C . PHE B 1 83 ? 0.222 3.926 0.89 1 92.44 83 PHE B C 1
ATOM 2042 O O . PHE B 1 83 ? 1.407 3.59 0.92 1 92.44 83 PHE B O 1
ATOM 2049 N N . LYS B 1 84 ? -0.327 4.332 -0.18 1 89.88 84 LYS B N 1
ATOM 2050 C CA . LYS B 1 84 ? 0.345 4.227 -1.472 1 89.88 84 LYS B CA 1
ATOM 2051 C C . LYS B 1 84 ? 1.752 4.812 -1.41 1 89.88 84 LYS B C 1
ATOM 2053 O O . LYS B 1 84 ? 2.732 4.117 -1.68 1 89.88 84 LYS B O 1
ATOM 2058 N N . SER B 1 85 ? 1.844 6.008 -0.981 1 93.25 85 SER B N 1
ATOM 2059 C CA . SER B 1 85 ? 3.139 6.676 -1.024 1 93.25 85 SER B CA 1
ATOM 2060 C C . SER B 1 85 ? 4.047 6.199 0.103 1 93.25 85 SER B C 1
ATOM 2062 O O . SER B 1 85 ? 5.27 6.16 -0.052 1 93.25 85 SER B O 1
ATOM 2064 N N . SER B 1 86 ? 3.473 5.824 1.229 1 94.94 86 SER B N 1
ATOM 2065 C CA . SER B 1 86 ? 4.277 5.441 2.385 1 94.94 86 SER B CA 1
ATOM 2066 C C . SER B 1 86 ? 5.016 4.129 2.135 1 94.94 86 SER B C 1
ATOM 2068 O O . SER B 1 86 ? 6.184 3.99 2.502 1 94.94 86 SER B O 1
ATOM 2070 N N . ILE B 1 87 ? 4.277 3.27 1.55 1 89.06 87 ILE B N 1
ATOM 2071 C CA . ILE B 1 87 ? 4.867 1.975 1.23 1 89.06 87 ILE B CA 1
ATOM 2072 C C . ILE B 1 87 ? 5.973 2.152 0.191 1 89.06 87 ILE B C 1
ATOM 2074 O O . ILE B 1 87 ? 7.074 1.618 0.348 1 89.06 87 ILE B O 1
ATOM 2078 N N . LEU B 1 88 ? 5.785 2.943 -0.773 1 89.56 88 LEU B N 1
ATOM 2079 C CA . LEU B 1 88 ? 6.73 3.115 -1.873 1 89.56 88 LEU B CA 1
ATOM 2080 C C . LEU B 1 88 ? 7.926 3.951 -1.438 1 89.56 88 LEU B C 1
ATOM 2082 O O . LEU B 1 88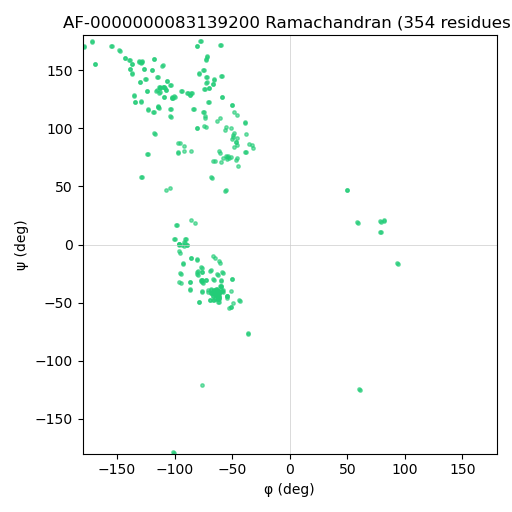 ? 9.008 3.844 -2.018 1 89.56 88 LEU B O 1
ATOM 2086 N N . SER B 1 89 ? 7.762 4.754 -0.426 1 93.62 89 SER B N 1
ATOM 2087 C CA . SER B 1 89 ? 8.828 5.621 0.06 1 93.62 89 SER B CA 1
ATOM 2088 C C . SER B 1 89 ? 9.648 4.934 1.152 1 93.62 89 SER B C 1
ATOM 2090 O O . SER B 1 89 ? 10.57 5.531 1.709 1 93.62 89 SER B O 1
ATOM 2092 N N . ASN B 1 90 ? 9.281 3.697 1.431 1 90.19 90 ASN B N 1
ATOM 2093 C CA . ASN B 1 90 ? 9.906 2.984 2.539 1 90.19 90 ASN B CA 1
ATOM 2094 C C . ASN B 1 90 ? 9.906 3.822 3.816 1 90.19 90 ASN B C 1
ATOM 2096 O O . ASN B 1 90 ? 10.93 3.939 4.484 1 90.19 90 ASN B O 1
ATOM 2100 N N . ALA B 1 91 ? 8.781 4.395 4.105 1 95.44 91 ALA B N 1
ATOM 2101 C CA . ALA B 1 91 ? 8.641 5.25 5.281 1 95.44 91 ALA B CA 1
ATOM 2102 C C . ALA B 1 91 ? 8.773 4.441 6.566 1 95.44 91 ALA B C 1
ATOM 2104 O O . ALA B 1 91 ? 8.242 3.33 6.664 1 95.44 91 ALA B O 1
ATOM 2105 N N . ALA B 1 92 ? 9.492 5.02 7.527 1 95.25 92 ALA B N 1
ATOM 2106 C CA . ALA B 1 92 ? 9.57 4.414 8.852 1 95.25 92 ALA B CA 1
ATOM 2107 C C . ALA B 1 92 ? 8.289 4.648 9.648 1 95.25 92 ALA B C 1
ATOM 2109 O O . ALA B 1 92 ? 7.895 3.816 10.461 1 95.25 92 ALA B O 1
ATOM 2110 N N . SER B 1 93 ? 7.727 5.715 9.406 1 95.94 93 SER B N 1
ATOM 2111 C CA . SER B 1 93 ? 6.461 6.133 10 1 95.94 93 SER B CA 1
ATOM 2112 C C . SER B 1 93 ? 5.742 7.145 9.109 1 95.94 93 SER B C 1
ATOM 2114 O O . SER B 1 93 ? 6.281 7.57 8.086 1 95.94 93 SER B O 1
ATOM 2116 N N . MET B 1 94 ? 4.48 7.418 9.523 1 96.75 94 MET B N 1
ATOM 2117 C CA . MET B 1 94 ? 3.729 8.375 8.711 1 96.75 94 MET B CA 1
ATOM 2118 C C . MET B 1 94 ? 2.912 9.312 9.594 1 96.75 94 MET B C 1
ATOM 2120 O O . MET B 1 94 ? 2.668 9.016 10.766 1 96.75 94 MET B O 1
ATOM 2124 N N . MET B 1 95 ? 2.572 10.461 9 1 96.75 95 MET B N 1
ATOM 2125 C CA . MET B 1 95 ? 1.669 11.453 9.586 1 96.75 95 MET B CA 1
ATOM 2126 C C . MET B 1 95 ? 0.584 11.852 8.594 1 96.75 95 MET B C 1
ATOM 2128 O O . MET B 1 95 ? 0.854 12.008 7.398 1 96.75 95 MET B O 1
ATOM 2132 N N . LEU B 1 96 ? -0.599 11.984 9.156 1 96.25 96 LEU B N 1
ATOM 2133 C CA . LEU B 1 96 ? -1.693 12.492 8.344 1 96.25 96 LEU B CA 1
ATOM 2134 C C . LEU B 1 96 ? -1.978 13.953 8.664 1 96.25 96 LEU B C 1
ATOM 2136 O O . LEU B 1 96 ? -1.95 14.352 9.836 1 96.25 96 LEU B O 1
ATOM 2140 N N . ILE B 1 97 ? -2.191 14.695 7.613 1 95.06 97 ILE B N 1
ATOM 2141 C CA . ILE B 1 97 ? -2.664 16.062 7.754 1 95.06 97 ILE B CA 1
ATOM 2142 C C . ILE B 1 97 ? -3.877 16.281 6.852 1 95.06 97 ILE B C 1
ATOM 2144 O O 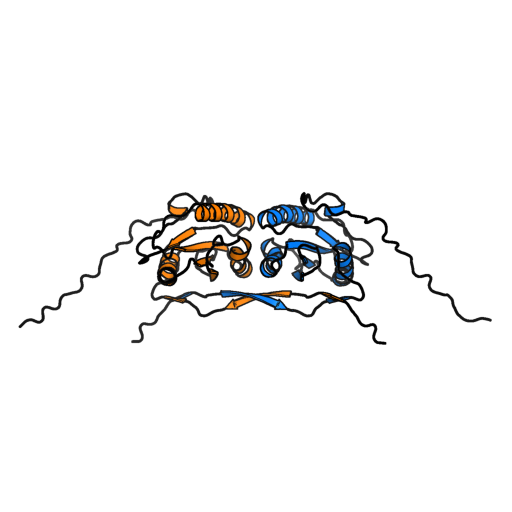. ILE B 1 97 ? -3.842 15.961 5.664 1 95.06 97 ILE B O 1
ATOM 2148 N N . HIS B 1 98 ? -4.938 16.672 7.379 1 93.19 98 HIS B N 1
ATOM 2149 C CA . HIS B 1 98 ? -6.043 17.047 6.5 1 93.19 98 HIS B CA 1
ATOM 2150 C C . HIS B 1 98 ? -6.625 18.406 6.891 1 93.19 98 HIS B C 1
ATOM 2152 O O . HIS B 1 98 ? -6.395 18.891 8 1 93.19 98 HIS B O 1
ATOM 2158 N N . CYS B 1 99 ? -7.305 19.062 5.898 1 92 99 CYS B N 1
ATOM 2159 C CA . CYS B 1 99 ? -7.785 20.422 6.129 1 92 99 CYS B CA 1
ATOM 2160 C C . CYS B 1 99 ? -9.312 20.469 6.113 1 92 99 CYS B C 1
ATOM 2162 O O . CYS B 1 99 ? -9.953 19.672 5.438 1 92 99 CYS B O 1
ATOM 2164 N N . HIS B 1 100 ? -9.781 21.266 6.91 1 91.56 100 HIS B N 1
ATOM 2165 C CA . HIS B 1 100 ? -11.188 21.656 6.879 1 91.56 100 HIS B CA 1
ATOM 2166 C C . HIS B 1 100 ? -11.359 23.047 6.27 1 91.56 100 HIS B C 1
ATOM 2168 O O . HIS B 1 100 ? -11.023 24.047 6.898 1 91.56 100 HIS B O 1
ATOM 2174 N N . PRO B 1 101 ? -11.906 23.094 5.145 1 89.38 101 PRO B N 1
ATOM 2175 C CA . PRO B 1 101 ? -12.109 24.391 4.523 1 89.38 101 PRO B CA 1
ATOM 2176 C C . PRO B 1 101 ? -12.961 25.328 5.383 1 89.38 101 PRO B C 1
ATOM 2178 O O . PRO B 1 101 ? -12.82 26.562 5.289 1 89.38 101 PRO B O 1
ATOM 2181 N N . SER B 1 102 ? -13.766 24.828 6.242 1 88.38 102 SER B N 1
ATOM 2182 C CA . SER B 1 102 ? -14.648 25.594 7.113 1 88.38 102 SER B CA 1
ATOM 2183 C C . SER B 1 102 ? -13.852 26.359 8.164 1 88.38 102 SER B C 1
ATOM 2185 O O . SER B 1 102 ? -14.367 27.297 8.789 1 88.38 102 SER B O 1
ATOM 2187 N N . GLY B 1 103 ? -12.633 25.906 8.461 1 90.06 103 GLY B N 1
ATOM 2188 C CA . GLY B 1 103 ? -11.812 26.516 9.5 1 90.06 103 GLY B CA 1
ATOM 2189 C C . GLY B 1 103 ? -11.961 25.828 10.844 1 90.06 103 GLY B C 1
ATOM 2190 O O . GLY B 1 103 ? -11.141 26.047 11.742 1 90.06 103 GLY B O 1
ATOM 2191 N N . ASN B 1 104 ? -13.023 25 11.047 1 91.19 104 ASN B N 1
ATOM 2192 C CA . ASN B 1 104 ? -13.211 24.234 12.273 1 91.19 104 ASN B CA 1
ATOM 2193 C C . ASN B 1 104 ? -12.266 23.047 12.336 1 91.19 104 ASN B C 1
ATOM 2195 O O . ASN B 1 104 ? -12.438 22.062 11.602 1 91.19 104 ASN B O 1
ATOM 2199 N N . VAL B 1 105 ? -11.352 23.062 13.273 1 92.75 105 VAL B N 1
ATOM 2200 C CA . VAL B 1 105 ? -10.289 22.047 13.266 1 92.75 105 VAL B CA 1
ATOM 2201 C C . VAL B 1 105 ? -10.703 20.875 14.141 1 92.75 105 VAL B C 1
ATOM 2203 O O . VAL B 1 105 ? -9.969 19.875 14.242 1 92.75 105 VAL B O 1
ATOM 2206 N N . PHE B 1 106 ? -11.852 20.891 14.75 1 93.94 106 PHE B N 1
ATOM 2207 C CA . PHE B 1 106 ? -12.305 19.766 15.547 1 93.94 106 PHE B CA 1
ATOM 2208 C C . PHE B 1 106 ? -12.703 18.594 14.648 1 93.94 106 PHE B C 1
ATOM 2210 O O . PHE B 1 106 ? -13.344 18.797 13.617 1 93.94 106 PHE B O 1
ATOM 2217 N N . PRO B 1 107 ? -12.336 17.438 15.07 1 93.31 107 PRO B N 1
ATOM 2218 C CA . PRO B 1 107 ? -12.586 16.266 14.211 1 93.31 107 PRO B CA 1
ATOM 2219 C C . PRO B 1 107 ? -14.062 15.891 14.141 1 93.31 107 PRO B C 1
ATOM 2221 O O . PRO B 1 107 ? -14.781 16 15.141 1 93.31 107 PRO B O 1
ATOM 2224 N N . SER B 1 108 ? -14.445 15.438 12.953 1 90.81 108 SER B N 1
ATOM 2225 C CA . SER B 1 108 ? -15.742 14.789 12.781 1 90.81 108 SER B CA 1
ATOM 2226 C C . SER B 1 108 ? -15.688 13.328 13.219 1 90.81 108 SER B C 1
ATOM 2228 O O . SER B 1 108 ? -14.617 12.812 13.562 1 90.81 108 SER B O 1
ATOM 2230 N N . LYS B 1 109 ? -16.812 12.695 13.289 1 90.88 109 LYS B N 1
ATOM 2231 C CA . LYS B 1 109 ? -16.875 11.258 13.555 1 90.88 109 LYS B CA 1
ATOM 2232 C C . LYS B 1 109 ? -16.078 10.477 12.5 1 90.88 109 LYS B C 1
ATOM 2234 O O . LYS B 1 109 ? -15.383 9.516 12.828 1 90.88 109 LYS B O 1
ATOM 2239 N N . ALA B 1 110 ? -16.234 10.945 11.281 1 88.88 110 ALA B N 1
ATOM 2240 C CA . ALA B 1 110 ? -15.523 10.297 10.18 1 88.88 110 ALA B CA 1
ATOM 2241 C C . ALA B 1 110 ? -14.008 10.422 10.352 1 88.88 110 ALA B C 1
ATOM 2243 O O . ALA B 1 110 ? -13.273 9.477 10.078 1 88.88 110 ALA B O 1
ATOM 2244 N N . ASP B 1 111 ? -13.57 11.562 10.82 1 90.62 111 ASP B N 1
ATOM 2245 C CA . ASP B 1 111 ? -12.148 11.773 11.07 1 90.62 111 ASP B CA 1
ATOM 2246 C C . ASP B 1 111 ? -11.633 10.812 12.141 1 90.62 111 ASP B C 1
ATOM 2248 O O . ASP B 1 111 ? -10.562 10.219 11.984 1 90.62 111 ASP B O 1
ATOM 2252 N N . THR B 1 112 ? -12.414 10.688 13.141 1 92.69 112 THR B N 1
ATOM 2253 C CA . THR B 1 112 ? -12.023 9.836 14.266 1 92.69 112 THR B CA 1
ATOM 2254 C C . THR B 1 112 ? -11.992 8.367 13.844 1 92.69 112 THR B C 1
ATOM 2256 O O . THR B 1 112 ? -11.062 7.637 14.188 1 92.69 112 THR B O 1
ATOM 2259 N N . MET B 1 113 ? -12.922 8.008 13.117 1 90 113 MET B N 1
ATOM 2260 C CA . MET B 1 113 ? -12.992 6.629 12.648 1 90 113 MET B CA 1
ATOM 2261 C C . MET B 1 113 ? -11.812 6.312 11.719 1 90 113 MET B C 1
ATOM 2263 O O . MET B 1 113 ? -11.211 5.242 11.82 1 90 113 MET B O 1
ATOM 2267 N N . MET B 1 114 ? -11.539 7.223 10.859 1 89.69 114 MET B N 1
ATOM 2268 C CA . MET B 1 114 ? -10.406 7.051 9.953 1 89.69 114 MET B CA 1
ATOM 2269 C C . MET B 1 114 ? -9.102 6.938 10.734 1 89.69 114 MET B C 1
ATOM 2271 O O . MET B 1 114 ? -8.266 6.082 10.438 1 89.69 114 MET B O 1
ATOM 2275 N N . THR B 1 115 ? -8.961 7.789 11.664 1 93.44 115 THR B N 1
ATOM 2276 C CA . THR B 1 115 ? -7.742 7.797 12.469 1 93.44 115 THR B CA 1
ATOM 2277 C C . THR B 1 115 ? -7.582 6.477 13.219 1 93.44 115 THR B C 1
ATOM 2279 O O . THR B 1 115 ? -6.496 5.895 13.242 1 93.44 115 THR B O 1
ATOM 2282 N N . ASP B 1 116 ? -8.664 6.043 13.758 1 91.5 116 ASP B N 1
ATOM 2283 C CA . ASP B 1 116 ? -8.633 4.777 14.484 1 91.5 116 ASP B CA 1
ATOM 2284 C C . ASP B 1 116 ? -8.25 3.623 13.562 1 91.5 116 ASP B C 1
ATOM 2286 O O . ASP B 1 116 ? -7.395 2.807 13.906 1 91.5 116 ASP B O 1
ATOM 2290 N N . ARG B 1 117 ? -8.836 3.586 12.484 1 89.25 117 ARG B N 1
ATOM 2291 C CA . ARG B 1 117 ? -8.555 2.551 11.5 1 89.25 117 ARG B CA 1
ATOM 2292 C C . ARG B 1 117 ? -7.102 2.607 11.039 1 89.25 117 ARG B C 1
ATOM 2294 O O . ARG B 1 117 ? -6.422 1.581 10.992 1 89.25 117 ARG B O 1
ATOM 2301 N N . MET B 1 118 ? -6.664 3.744 10.758 1 93.25 118 MET B N 1
ATOM 2302 C CA . MET B 1 118 ? -5.289 3.912 10.289 1 93.25 118 MET B CA 1
ATOM 2303 C C . MET B 1 118 ? -4.293 3.562 11.391 1 93.25 118 MET B C 1
ATOM 2305 O O . MET B 1 118 ? -3.229 3.004 11.117 1 93.25 118 MET B O 1
ATOM 2309 N N . ASN B 1 119 ? -4.625 3.965 12.562 1 93 119 ASN B N 1
ATOM 2310 C CA . ASN B 1 119 ? -3.746 3.629 13.672 1 93 119 ASN B CA 1
ATOM 2311 C C . ASN B 1 119 ? -3.488 2.127 13.75 1 93 119 ASN B C 1
ATOM 2313 O O . ASN B 1 119 ? -2.342 1.694 13.898 1 93 119 ASN B O 1
ATOM 2317 N N . LYS B 1 120 ? -4.461 1.354 13.609 1 89.06 120 LYS B N 1
ATOM 2318 C CA . LYS B 1 120 ? -4.363 -0.102 13.656 1 89.06 120 LYS B CA 1
ATOM 2319 C C . LYS B 1 120 ? -3.617 -0.642 12.445 1 89.06 120 LYS B C 1
ATOM 2321 O O . LYS B 1 120 ? -2.693 -1.447 12.578 1 89.06 120 LYS B O 1
ATOM 2326 N N . LEU B 1 121 ? -4.016 -0.153 11.32 1 90 121 LEU B N 1
ATOM 2327 C CA . LEU B 1 121 ? -3.432 -0.641 10.078 1 90 121 LEU B CA 1
ATOM 2328 C C . LEU B 1 121 ? -1.956 -0.268 9.984 1 90 121 LEU B C 1
ATOM 2330 O O . LEU B 1 121 ? -1.139 -1.063 9.516 1 90 121 LEU B O 1
ATOM 2334 N N . CYS B 1 122 ? -1.63 0.882 10.398 1 93.19 122 CYS B N 1
ATOM 2335 C CA . CYS B 1 122 ? -0.249 1.353 10.367 1 93.19 122 CYS B CA 1
ATOM 2336 C C . CYS B 1 122 ? 0.648 0.473 11.227 1 93.19 122 CYS B C 1
ATOM 2338 O O . CYS B 1 122 ? 1.763 0.134 10.828 1 93.19 122 CYS B O 1
ATOM 2340 N N . GLU B 1 123 ? 0.155 0.136 12.32 1 89.56 123 GLU B N 1
ATOM 2341 C CA . GLU B 1 123 ? 0.905 -0.75 13.203 1 89.56 123 GLU B CA 1
ATOM 2342 C C . GLU B 1 123 ? 1.142 -2.109 12.555 1 89.56 123 GLU B C 1
ATOM 2344 O O . GLU B 1 123 ? 2.26 -2.629 12.578 1 89.56 123 GLU B O 1
ATOM 2349 N N . LEU B 1 124 ? 0.161 -2.609 12.008 1 85.94 124 LEU B N 1
ATOM 2350 C CA . LEU B 1 124 ? 0.243 -3.93 11.391 1 85.94 124 LEU B CA 1
ATOM 2351 C C . LEU B 1 124 ? 1.175 -3.908 10.188 1 85.94 124 LEU B C 1
ATOM 2353 O O . LEU B 1 124 ? 1.847 -4.902 9.898 1 85.94 124 LEU B O 1
ATOM 2357 N N . MET B 1 125 ? 1.261 -2.781 9.523 1 88.06 125 MET B N 1
ATOM 2358 C CA . MET B 1 125 ? 2.082 -2.631 8.328 1 88.06 125 MET B CA 1
ATOM 2359 C C . MET B 1 125 ? 3.521 -2.291 8.695 1 88.06 125 MET B C 1
ATOM 2361 O O . MET B 1 125 ? 4.398 -2.271 7.828 1 88.06 125 MET B O 1
ATOM 2365 N N . GLY B 1 126 ? 3.771 -1.96 9.93 1 87.88 126 GLY B N 1
ATOM 2366 C CA . GLY B 1 126 ? 5.098 -1.551 10.359 1 87.88 126 GLY B CA 1
ATOM 2367 C C . GLY B 1 126 ? 5.426 -0.115 10 1 87.88 126 GLY B C 1
ATOM 2368 O O . GLY B 1 126 ? 6.594 0.23 9.805 1 87.88 126 GLY B O 1
ATOM 2369 N N . ILE B 1 127 ? 4.461 0.647 9.742 1 93.94 127 ILE B N 1
ATOM 2370 C CA . ILE B 1 127 ? 4.57 2.078 9.484 1 93.94 127 ILE B CA 1
ATOM 2371 C C . ILE B 1 127 ? 3.684 2.848 10.461 1 93.94 127 ILE B C 1
ATOM 2373 O O . ILE B 1 127 ? 2.623 3.352 10.086 1 93.94 127 ILE B O 1
ATOM 2377 N N . PRO B 1 128 ? 4.148 2.994 11.641 1 95.19 128 PRO B N 1
ATOM 2378 C CA . PRO B 1 128 ? 3.299 3.576 12.68 1 95.19 128 PRO B CA 1
ATOM 2379 C C . PRO B 1 128 ? 2.826 4.988 12.336 1 95.19 128 PRO B C 1
ATOM 2381 O O . PRO B 1 128 ? 3.576 5.766 11.742 1 95.19 128 PRO B O 1
ATOM 2384 N N . LEU B 1 129 ? 1.596 5.273 12.766 1 96.5 129 LEU B N 1
ATOM 2385 C CA . LEU B 1 129 ? 1.018 6.609 12.648 1 96.5 129 LEU B CA 1
ATOM 2386 C C . LEU B 1 129 ? 1.46 7.492 13.812 1 96.5 129 LEU B C 1
ATOM 2388 O O . LEU B 1 129 ? 1.071 7.254 14.961 1 96.5 129 LEU B O 1
ATOM 2392 N N . ILE B 1 130 ? 2.178 8.531 13.477 1 95.25 130 ILE B N 1
ATOM 2393 C CA . ILE B 1 130 ? 2.754 9.328 14.555 1 95.25 130 ILE B CA 1
ATOM 2394 C C . ILE B 1 130 ? 1.745 10.383 15.016 1 95.25 130 ILE B C 1
ATOM 2396 O O . ILE B 1 130 ? 1.747 10.781 16.172 1 95.25 130 ILE B O 1
ATOM 2400 N N . ASP B 1 131 ? 0.946 10.836 14.047 1 95.31 131 ASP B N 1
ATOM 2401 C CA . ASP B 1 131 ? -0.068 11.836 14.367 1 95.31 131 ASP B CA 1
ATOM 2402 C C . ASP B 1 131 ? -1.037 12.023 13.203 1 95.31 131 ASP B C 1
ATOM 2404 O O . ASP B 1 131 ? -0.751 11.617 12.078 1 95.31 131 ASP B O 1
ATOM 2408 N N . HIS B 1 132 ? -2.166 12.453 13.539 1 96.25 132 HIS B N 1
ATOM 2409 C CA . HIS B 1 132 ? -3.141 12.977 12.586 1 96.25 132 HIS B CA 1
ATOM 2410 C C . HIS B 1 132 ? -3.551 14.406 12.953 1 96.25 132 HIS B C 1
ATOM 2412 O O . HIS B 1 132 ? -4.156 14.633 14 1 96.25 132 HIS B O 1
ATOM 2418 N N . ILE B 1 133 ? -3.223 15.344 12.031 1 95.25 133 ILE B N 1
ATOM 2419 C CA . ILE B 1 133 ? -3.396 16.766 12.32 1 95.25 133 ILE B CA 1
ATOM 2420 C C . ILE B 1 133 ? -4.488 17.344 11.422 1 95.25 133 ILE B C 1
ATOM 2422 O O . ILE B 1 133 ? -4.543 17.031 10.227 1 95.25 133 ILE B O 1
ATOM 2426 N N . ILE B 1 134 ? -5.332 18.109 12.047 1 93.5 134 ILE B N 1
ATOM 2427 C CA . ILE B 1 134 ? -6.34 18.844 11.289 1 93.5 134 ILE B CA 1
ATOM 2428 C C . ILE B 1 134 ? -6.008 20.328 11.289 1 93.5 134 ILE B C 1
ATOM 2430 O O . ILE B 1 134 ? -5.816 20.938 12.344 1 93.5 134 ILE B 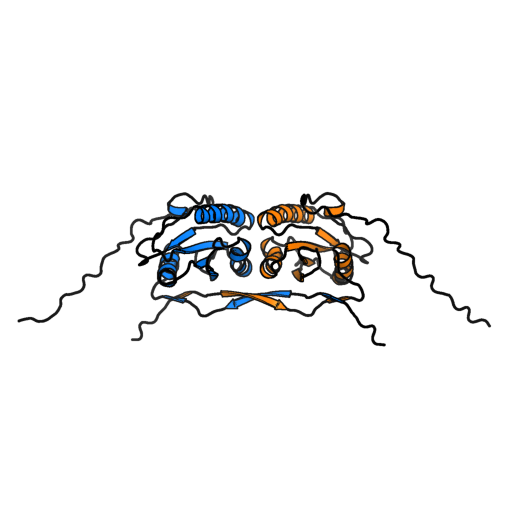O 1
ATOM 2434 N N . VAL B 1 135 ? -5.961 20.875 10.062 1 92.75 135 VAL B N 1
ATOM 2435 C CA . VAL B 1 135 ? -5.66 22.297 9.922 1 92.75 135 VAL B CA 1
ATOM 2436 C C . VAL B 1 135 ? -6.84 23.016 9.273 1 92.75 135 VAL B C 1
ATOM 2438 O O . VAL B 1 135 ? -7.707 22.375 8.664 1 92.75 135 VAL B O 1
ATOM 2441 N N . GLY B 1 136 ? -6.91 24.328 9.445 1 88.44 136 GLY B N 1
ATOM 2442 C CA . GLY B 1 136 ? -7.98 25.125 8.875 1 88.44 136 GLY B CA 1
ATOM 2443 C C . GLY B 1 136 ? -7.848 26.609 9.172 1 88.44 136 GLY B C 1
ATOM 2444 O O . GLY B 1 136 ? -7.016 27.016 9.992 1 88.44 136 GLY B O 1
ATOM 2445 N N . GLY B 1 137 ? -8.742 27.328 8.453 1 85.56 137 GLY B N 1
ATOM 2446 C CA . GLY B 1 137 ? -8.797 28.75 8.695 1 85.56 137 GLY B CA 1
ATOM 2447 C C . GLY B 1 137 ? -7.484 29.469 8.406 1 85.56 137 GLY B C 1
ATOM 2448 O O . GLY B 1 137 ? -6.91 29.312 7.328 1 85.56 137 GLY B O 1
ATOM 2449 N N . ASP B 1 138 ? -6.934 30.203 9.406 1 82 138 ASP B N 1
ATOM 2450 C CA . ASP B 1 138 ? -5.715 30.984 9.227 1 82 138 ASP B CA 1
ATOM 2451 C C . ASP B 1 138 ? -4.496 30.234 9.75 1 82 138 ASP B C 1
ATOM 2453 O O . ASP B 1 138 ? -3.422 30.812 9.922 1 82 138 ASP B O 1
ATOM 2457 N N . ASN B 1 139 ? -4.652 28.891 9.953 1 81.19 139 ASN B N 1
ATOM 2458 C CA . ASN B 1 139 ? -3.607 27.969 10.406 1 81.19 139 ASN B CA 1
ATOM 2459 C C . ASN B 1 139 ? -3.045 28.391 11.766 1 81.19 139 ASN B C 1
ATOM 2461 O O . ASN B 1 139 ? -1.905 28.062 12.094 1 81.19 139 ASN B O 1
ATOM 2465 N N . ARG B 1 140 ? -3.732 29.188 12.508 1 80.94 140 ARG B N 1
ATOM 2466 C CA . ARG B 1 140 ? -3.273 29.594 13.828 1 80.94 140 ARG B CA 1
ATOM 2467 C C . ARG B 1 140 ? -3.486 28.469 14.844 1 80.94 140 ARG B C 1
ATOM 2469 O O . ARG B 1 140 ? -2.771 28.391 15.844 1 80.94 140 ARG B O 1
ATOM 2476 N N . GLU B 1 141 ? -4.512 27.75 14.531 1 82.31 141 GLU B N 1
ATOM 2477 C CA . GLU B 1 141 ? -4.832 26.609 15.383 1 82.31 141 GLU B CA 1
ATOM 2478 C C . GLU B 1 141 ? -4.934 25.312 14.57 1 82.31 141 GLU B C 1
ATOM 2480 O O . GLU B 1 141 ? -5.293 25.344 13.391 1 82.31 141 GLU B O 1
ATOM 2485 N N . PHE B 1 142 ? -4.438 24.25 15.227 1 89.5 142 PHE B N 1
ATOM 2486 C CA . PHE B 1 142 ? -4.602 22.938 14.617 1 89.5 142 PHE B CA 1
ATOM 2487 C C . PHE B 1 142 ? -5.023 21.906 15.656 1 89.5 142 PHE B C 1
ATOM 2489 O O . PHE B 1 142 ? -4.934 22.156 16.859 1 89.5 142 PHE B O 1
ATOM 2496 N N . PHE B 1 143 ? -5.652 20.891 15.219 1 93 143 PHE B N 1
ATOM 2497 C CA . PHE B 1 143 ? -6 19.766 16.062 1 93 143 PHE B CA 1
ATOM 2498 C C . PHE B 1 143 ? -5.02 18.609 15.867 1 93 143 PHE B C 1
ATOM 2500 O O . PHE B 1 143 ? -4.734 18.219 14.727 1 93 143 PHE B O 1
ATOM 2507 N N . SER B 1 144 ? -4.461 18.125 16.938 1 94.5 144 SER B N 1
ATOM 2508 C CA . SER B 1 144 ? -3.564 16.969 16.922 1 94.5 144 SER B CA 1
ATOM 2509 C C . SER B 1 144 ? -4.176 15.789 17.672 1 94.5 144 SER B C 1
ATOM 2511 O O . SER B 1 144 ? -4.402 15.867 18.875 1 94.5 144 SER B O 1
ATOM 2513 N N . PHE B 1 145 ? -4.406 14.695 17.016 1 95.38 145 PHE B N 1
ATOM 2514 C CA . PHE B 1 145 ? -4.957 13.508 17.656 1 95.38 145 PHE B CA 1
ATOM 2515 C C . PHE B 1 145 ? -3.996 12.969 18.719 1 95.38 145 PHE B C 1
ATOM 2517 O O . PHE B 1 145 ? -4.426 12.492 19.766 1 95.38 145 PHE B O 1
ATOM 2524 N N . ARG B 1 146 ? -2.777 13.008 18.406 1 93.62 146 ARG B N 1
ATOM 2525 C CA . ARG B 1 146 ? -1.773 12.547 19.359 1 93.62 146 ARG B CA 1
ATOM 2526 C C . ARG B 1 146 ? -1.802 13.391 20.641 1 93.62 146 ARG B C 1
ATOM 2528 O O . ARG B 1 146 ? -1.818 12.844 21.734 1 93.62 146 ARG B O 1
ATOM 2535 N N . GLU B 1 147 ? -1.785 14.68 20.5 1 89.81 147 GLU B N 1
ATOM 2536 C CA . GLU B 1 147 ? -1.771 15.586 21.641 1 89.81 147 GLU B CA 1
ATOM 2537 C C . GLU B 1 147 ? -3.006 15.391 22.516 1 89.81 147 GLU B C 1
ATOM 2539 O O . GLU B 1 147 ? -2.938 15.555 23.734 1 89.81 147 GLU B O 1
ATOM 2544 N N . LYS B 1 148 ? -4.059 15.023 21.938 1 91.88 148 LYS B N 1
ATOM 2545 C CA . LYS B 1 148 ? -5.305 14.836 22.672 1 91.88 148 LYS B CA 1
ATOM 2546 C C . LYS B 1 148 ? -5.422 13.414 23.203 1 91.88 148 LYS B C 1
ATOM 2548 O O . LYS B 1 148 ? -6.453 13.039 23.766 1 91.88 148 LYS B O 1
ATOM 2553 N N . GLY B 1 149 ? -4.387 12.57 22.906 1 89.38 149 GLY B N 1
ATOM 2554 C CA . GLY B 1 149 ? -4.328 11.227 23.453 1 89.38 149 GLY B CA 1
ATOM 2555 C C . GLY B 1 149 ? -5.172 10.227 22.688 1 89.38 149 GLY B C 1
ATOM 2556 O O . GLY B 1 149 ? -5.57 9.195 23.219 1 89.38 149 GLY B O 1
ATOM 2557 N N . MET B 1 150 ? -5.473 10.523 21.516 1 88 150 MET B N 1
ATOM 2558 C CA . MET B 1 150 ? -6.375 9.688 20.719 1 88 150 MET B CA 1
ATOM 2559 C C . MET B 1 150 ? -5.594 8.727 19.844 1 88 150 MET B C 1
ATOM 2561 O O . MET B 1 150 ? -6.188 7.938 19.094 1 88 150 MET B O 1
ATOM 2565 N N . ILE B 1 151 ? -4.34 8.812 19.766 1 86.5 151 ILE B N 1
ATOM 2566 C CA . ILE B 1 151 ? -3.451 7.875 19.094 1 86.5 151 ILE B CA 1
ATOM 2567 C C . ILE B 1 151 ? -2.494 7.25 20.094 1 86.5 151 ILE B C 1
ATOM 2569 O O . ILE B 1 151 ? -1.875 7.957 20.891 1 86.5 151 ILE B O 1
ATOM 2573 N N . ASP B 1 152 ? -2.605 5.949 20.328 1 69 152 ASP B N 1
ATOM 2574 C CA . ASP B 1 152 ? -1.714 5.23 21.234 1 69 152 ASP B CA 1
ATOM 2575 C C . ASP B 1 152 ? -0.516 4.656 20.484 1 69 152 ASP B C 1
ATOM 2577 O O . ASP B 1 152 ? -0.681 3.852 19.562 1 69 152 ASP B O 1
ATOM 2581 N N . ASN B 1 153 ? 0.461 5.469 20.219 1 61.97 153 ASN B N 1
ATOM 2582 C CA . ASN B 1 153 ? 1.627 4.797 19.656 1 61.97 153 ASN B CA 1
ATOM 2583 C C . ASN B 1 153 ? 2.652 4.453 20.719 1 61.97 153 ASN B C 1
ATOM 2585 O O . ASN B 1 153 ? 3.26 5.344 21.328 1 61.97 153 ASN B O 1
ATOM 2589 N N . PRO B 1 154 ? 2.633 3.383 21.391 1 48.62 154 PRO B N 1
ATOM 2590 C CA . PRO B 1 154 ? 3.582 3.055 22.453 1 48.62 154 PRO B CA 1
ATOM 2591 C C . PRO B 1 154 ? 5.023 3.404 22.094 1 48.62 154 PRO B C 1
ATOM 2593 O O . PRO B 1 154 ? 5.828 3.715 22.984 1 48.62 154 PRO B O 1
ATOM 2596 N N . ARG B 1 155 ? 5.492 3.068 21.016 1 47.84 155 ARG B N 1
ATOM 2597 C CA . ARG B 1 155 ? 6.938 3.072 20.812 1 47.84 155 ARG B CA 1
ATOM 2598 C C . ARG B 1 155 ? 7.457 4.492 20.609 1 47.84 155 ARG B C 1
ATOM 2600 O O . ARG B 1 155 ? 8.672 4.719 20.609 1 47.84 155 ARG B O 1
ATOM 2607 N N . ILE B 1 156 ? 6.648 5.441 20.25 1 44.84 156 ILE B N 1
ATOM 2608 C CA . ILE B 1 156 ? 7.27 6.727 19.953 1 44.84 156 ILE B CA 1
ATOM 2609 C C . ILE B 1 156 ? 7.184 7.633 21.188 1 44.84 156 ILE B C 1
ATOM 2611 O O . ILE B 1 156 ? 6.09 8.016 21.609 1 44.84 156 ILE B O 1
ATOM 2615 N N . SER B 1 157 ? 8.008 7.484 22.172 1 37.28 157 SER B N 1
ATOM 2616 C CA . SER B 1 157 ? 8.172 8.477 23.234 1 37.28 157 SER B CA 1
ATOM 2617 C C . SER B 1 157 ? 8.461 9.859 22.656 1 37.28 157 SER B C 1
ATOM 2619 O O . SER B 1 157 ? 9.547 10.094 22.125 1 37.28 157 SER B O 1
ATOM 2621 N N . LEU B 1 158 ? 7.578 10.508 22.125 1 38.31 158 LEU B N 1
ATOM 2622 C CA . LEU B 1 158 ? 7.812 11.875 21.688 1 38.31 158 LEU B CA 1
ATOM 2623 C C . LEU B 1 158 ? 7.891 12.82 22.875 1 38.31 158 LEU B C 1
ATOM 2625 O O . LEU B 1 158 ? 6.98 12.852 23.703 1 38.31 158 LEU B O 1
ATOM 2629 N N . SER B 1 159 ? 9.117 13.273 23.359 1 33.16 159 SER B N 1
ATOM 2630 C CA . SER B 1 159 ? 9.258 14.383 24.281 1 33.16 159 SER B CA 1
ATOM 2631 C C . SER B 1 159 ? 8.57 15.641 23.75 1 33.16 159 SER B C 1
ATOM 2633 O O . SER B 1 159 ? 8.984 16.203 22.734 1 33.16 159 SER B O 1
ATOM 2635 N N . THR B 1 160 ? 7.367 15.797 23.75 1 32.88 160 THR B N 1
ATOM 2636 C CA . THR B 1 160 ? 6.586 16.953 23.328 1 32.88 160 THR B CA 1
ATOM 2637 C C . THR B 1 160 ? 6.828 18.141 24.25 1 32.88 160 THR B C 1
ATOM 2639 O O . THR B 1 160 ? 6.43 18.125 25.422 1 32.88 160 THR B O 1
ATOM 2642 N N . ASP B 1 161 ? 8.016 18.859 24.25 1 29.78 161 ASP B N 1
ATOM 2643 C CA . ASP B 1 161 ? 8.062 20.172 24.875 1 29.78 161 ASP B CA 1
ATOM 2644 C C . ASP B 1 161 ? 7.227 21.188 24.078 1 29.78 161 ASP B C 1
ATOM 2646 O O . ASP B 1 161 ? 7.699 21.766 23.109 1 29.78 161 ASP B O 1
ATOM 2650 N N . TYR B 1 162 ? 6.004 21.141 23.781 1 30.89 162 TYR B N 1
ATOM 2651 C CA . TYR B 1 162 ? 5.156 22.047 23.016 1 30.89 162 TYR B CA 1
ATOM 2652 C C . TYR B 1 162 ? 4.988 23.375 23.75 1 30.89 162 TYR B C 1
ATOM 2654 O O . TYR B 1 162 ? 4.301 24.266 23.25 1 30.89 162 TYR B O 1
ATOM 2662 N N . HIS B 1 163 ? 5.367 23.594 24.969 1 31.34 163 HIS B N 1
ATOM 2663 C CA . HIS B 1 163 ? 4.93 24.828 25.594 1 31.34 163 HIS B CA 1
ATOM 2664 C C . HIS B 1 163 ? 5.645 26.031 24.984 1 31.34 163 HIS B C 1
ATOM 2666 O O . HIS B 1 163 ? 5.137 27.156 25.047 1 31.34 163 HIS B O 1
ATOM 2672 N N . THR B 1 164 ? 6.91 25.984 24.688 1 29.23 164 THR B N 1
ATOM 2673 C CA . THR B 1 164 ? 7.66 27.234 24.641 1 29.23 164 THR B CA 1
ATOM 2674 C C . THR B 1 164 ? 7.52 27.891 23.266 1 29.23 164 THR B C 1
ATOM 2676 O O . THR B 1 164 ? 8.469 27.922 22.484 1 29.23 164 THR B O 1
ATOM 2679 N N . LEU B 1 165 ? 6.512 27.609 22.438 1 29.78 165 LEU B N 1
ATOM 2680 C CA . LEU B 1 165 ? 6.477 28.484 21.281 1 29.78 165 LEU B CA 1
ATOM 2681 C C . LEU B 1 165 ? 6.27 29.938 21.688 1 29.78 165 LEU B C 1
ATOM 2683 O O . LEU B 1 165 ? 5.215 30.281 22.219 1 29.78 165 LEU B O 1
ATOM 2687 N N . ASP B 1 166 ? 7.344 30.578 22.109 1 28.78 166 ASP B N 1
ATOM 2688 C CA . ASP B 1 166 ? 7.426 32 22.344 1 28.78 166 ASP B CA 1
ATOM 2689 C C . ASP B 1 166 ? 7.074 32.812 21.078 1 28.78 166 ASP B C 1
ATOM 2691 O O . ASP B 1 166 ? 7.824 32.781 20.109 1 28.78 166 ASP B O 1
ATOM 2695 N N . LEU B 1 167 ? 5.879 32.875 20.734 1 29.84 167 LEU B N 1
ATOM 2696 C CA . LEU B 1 167 ? 5.32 33.781 19.734 1 29.84 167 LEU B CA 1
ATOM 2697 C C . LEU B 1 167 ? 5.637 35.219 20.062 1 29.84 167 LEU B C 1
ATOM 2699 O O . LEU B 1 167 ? 4.895 35.875 20.797 1 29.84 167 LEU B O 1
ATOM 2703 N N . ASN B 1 168 ? 6.914 35.562 20.406 1 29.42 168 ASN B N 1
ATOM 2704 C CA . ASN B 1 168 ? 7.168 37 20.578 1 29.42 168 ASN B CA 1
ATOM 2705 C C . ASN B 1 168 ? 6.965 37.75 19.266 1 29.42 168 ASN B C 1
ATOM 2707 O O . ASN B 1 168 ? 7.57 37.438 18.25 1 29.42 168 ASN B O 1
ATOM 2711 N N . PRO B 1 169 ? 5.895 38.5 19.094 1 29.92 169 PRO B N 1
ATOM 2712 C CA . PRO B 1 169 ? 5.617 39.406 17.969 1 29.92 169 PRO B CA 1
ATOM 2713 C C . PRO B 1 169 ? 6.727 40.438 17.766 1 29.92 169 PRO B C 1
ATOM 2715 O O . PRO B 1 169 ? 7.27 40.969 18.734 1 29.92 169 PRO B O 1
ATOM 2718 N N . PRO B 1 170 ? 7.652 40.25 16.781 1 30.08 170 PRO B N 1
ATOM 2719 C CA . PRO B 1 170 ? 8.672 41.281 16.688 1 30.08 170 PRO B CA 1
ATOM 2720 C C . PRO B 1 170 ? 8.078 42.688 16.703 1 30.08 170 PRO B C 1
ATOM 2722 O O . PRO B 1 170 ? 6.98 42.906 16.188 1 30.08 170 PRO B O 1
ATOM 2725 N N . LEU B 1 171 ? 8.305 43.531 17.719 1 30.94 171 LEU B N 1
ATOM 2726 C CA . LEU B 1 171 ? 7.992 44.938 17.922 1 30.94 171 LEU B CA 1
ATOM 2727 C C . LEU B 1 171 ? 8.367 45.75 16.703 1 30.94 171 LEU B C 1
ATOM 2729 O O . LEU B 1 171 ? 9.516 45.719 16.25 1 30.94 171 LEU B O 1
ATOM 2733 N N . VAL B 1 172 ? 7.477 45.906 15.711 1 30.34 172 VAL B N 1
ATOM 2734 C CA . VAL B 1 172 ? 7.609 46.844 14.594 1 30.34 172 VAL B CA 1
ATOM 2735 C C . VAL B 1 172 ? 7.969 48.219 15.125 1 30.34 172 VAL B C 1
ATOM 2737 O O . VAL B 1 172 ? 7.266 48.781 15.969 1 30.34 172 VAL B O 1
ATOM 2740 N N . ALA B 1 173 ? 9.289 48.594 15.188 1 33.12 173 ALA B N 1
ATOM 2741 C CA . ALA B 1 173 ? 9.852 49.938 15.477 1 33.12 173 ALA B CA 1
ATOM 2742 C C . ALA B 1 173 ? 9.203 51 14.617 1 33.12 173 ALA B C 1
ATOM 2744 O O . ALA B 1 173 ? 9.211 50.906 13.391 1 33.12 173 ALA B O 1
ATOM 2745 N N . GLU B 1 174 ? 8.125 51.594 15.109 1 29.67 174 GLU B N 1
ATOM 2746 C CA . GLU B 1 174 ? 7.527 52.812 14.578 1 29.67 174 GLU B CA 1
ATOM 2747 C C . GLU B 1 174 ? 8.57 53.906 14.422 1 29.67 174 GLU B C 1
ATOM 2749 O O . GLU B 1 174 ? 9.18 54.312 15.406 1 29.67 174 GLU B O 1
ATOM 2754 N N . HIS B 1 175 ? 9.469 53.844 13.391 1 27.75 175 HIS B N 1
ATOM 2755 C CA . HIS B 1 175 ? 10.32 55 13.125 1 27.75 175 HIS B CA 1
ATOM 2756 C C . HIS B 1 175 ? 9.492 56.281 13.055 1 27.75 175 HIS B C 1
ATOM 2758 O O . HIS B 1 175 ? 8.531 56.344 12.281 1 27.75 175 HIS B O 1
ATOM 2764 N N . GLU B 1 176 ? 9.352 56.969 14.148 1 23.97 176 GLU B N 1
ATOM 2765 C CA . GLU B 1 176 ? 8.828 58.312 14.297 1 23.97 176 GLU B CA 1
ATOM 2766 C C . GLU B 1 176 ? 9.469 59.281 13.281 1 23.97 176 GLU B C 1
ATOM 2768 O O . GLU B 1 176 ? 10.695 59.406 13.242 1 23.97 176 GLU B O 1
ATOM 2773 N N . LYS B 1 177 ? 8.969 59.375 12.023 1 27.59 177 LYS B N 1
ATOM 2774 C CA . LYS B 1 177 ? 9.281 60.5 11.172 1 27.59 177 LYS B CA 1
ATOM 2775 C C . LYS B 1 177 ? 9.148 61.812 11.938 1 27.59 177 LYS B C 1
ATOM 2777 O O . LYS B 1 177 ? 8.062 62.156 12.414 1 27.59 177 LYS B O 1
ATOM 2782 N N . SER B 1 178 ? 10.148 62.094 12.836 1 22.81 178 SER B N 1
ATOM 2783 C CA . SER B 1 178 ? 10.336 63.406 13.398 1 22.81 178 SER B CA 1
ATOM 2784 C C . SER B 1 178 ? 10.078 64.5 12.359 1 22.81 178 SER B C 1
ATOM 2786 O O . SER B 1 178 ? 10.734 64.5 11.312 1 22.81 178 SER B O 1
ATOM 2788 N N . ARG B 1 179 ? 8.805 65.125 12.273 1 22.83 179 ARG B N 1
ATOM 2789 C CA . ARG B 1 179 ? 8.742 66.562 12.016 1 22.83 179 ARG B CA 1
ATOM 2790 C C . ARG B 1 179 ? 9.492 67.312 13.094 1 22.83 179 ARG B C 1
ATOM 2792 O O . ARG B 1 179 ? 9.453 66.938 14.266 1 22.83 179 ARG B O 1
#